Protein AF-A0A1N6I6L9-F1 (afdb_monomer)

Radius of gyration: 22.34 Å; Cα contacts (8 Å, |Δi|>4): 117; chains: 1; bounding box: 39×22×75 Å

Foldseek 3Di:
DDCVLVVLLVQLLVLLVQLLVLLVVVPPDPVLLPDPVNLVVSLVSLVVSLVSLLVSLVVLVVVLVVLVPDPCSVVCDDPVNLVVLVVSLVSLVVSLVSLVVSVVVVCVVQPPSHDPSNVVSSVSSNVSSVSSSVSSVSSNVVVVVCVVVVVVVVVDPPPDPVNVVVVVVVVVVVPPD

Secondary structure (DSSP, 8-state):
--HHHHHHHHHHHHHHHHHHHHHHHTTS-TTGGG-HHHHHHHHHHHHHHHHHHHHHHHHHHHHHHHHHT-S-GGGG--HHHHHHHHHHHHHHHHHHHHHHHHHHHHHHHHGGGS-HHHHHHHHHHHHHHHHHHHHHHHHHHHHHHHHHHHHHHTT-----HHHHHHHHHHHHHTT--

Solvent-accessible surface area (backbone atoms only — not comparable to full-atom values): 9660 Å² total; per-residue (Å²): 92,60,72,62,62,55,54,43,48,51,47,40,50,48,33,49,50,52,40,42,51,52,58,56,62,67,71,63,53,83,71,43,79,71,35,72,68,50,53,53,54,50,38,47,48,35,48,51,27,30,48,53,29,46,55,40,27,49,51,37,48,52,48,43,51,51,42,72,72,40,98,59,47,67,73,45,61,43,73,74,37,45,55,47,53,53,52,43,52,53,50,54,52,52,49,52,53,52,44,48,53,53,49,53,50,50,47,72,74,45,50,87,72,53,51,70,65,52,57,48,35,54,52,52,31,53,52,32,54,54,47,30,53,48,32,52,46,55,47,51,51,51,51,60,64,51,52,58,57,58,57,49,59,77,72,53,89,76,78,53,72,67,61,60,51,51,50,55,51,54,58,58,58,71,76,69,126

Nearest PDB structures (foldseek):
  7q83-assembly1_B  TM=6.708E-01  e=4.680E-01  Saccharomyces cerevisiae S288C
  8gji-assembly1_A  TM=4.520E-01  e=8.159E-01  synthetic construct
  8tn1-assembly1_B  TM=4.084E-01  e=4.783E+00  synthetic construct
  7jh6-assembly4_D  TM=3.795E-01  e=3.908E+00  synthetic construct
  8tn6-assembly1_C  TM=3.889E-01  e=4.783E+00  synthetic construct

Sequence (177 aa):
MSALCLALSSNASASLIDAQQVAINYDVSDEQLSSKGSHAAFTKAMAEAKQAIDEETKGWQEKYSEIESSDNPIQYFHAGNVAQLESTDLIVRGNEMMLRVQVEELFSKFGEKIPSEVALSIRQLRISVAKLRMSITNVMDMEKQLRPAISADKASFTMTPDALESMKAATKNAYFH

Structure (mmCIF, N/CA/C/O backbone):
data_AF-A0A1N6I6L9-F1
#
_entry.id   AF-A0A1N6I6L9-F1
#
loop_
_atom_site.group_PDB
_atom_site.id
_atom_site.type_symbol
_atom_site.label_atom_id
_atom_site.label_alt_id
_atom_site.label_comp_id
_atom_site.label_asym_id
_atom_site.label_entity_id
_atom_site.label_seq_id
_atom_site.pdbx_PDB_ins_code
_atom_site.Cartn_x
_atom_site.Cartn_y
_atom_site.Cartn_z
_atom_site.occupancy
_atom_site.B_iso_or_equiv
_atom_site.auth_seq_id
_atom_site.auth_comp_id
_atom_site.auth_asym_id
_atom_site.auth_atom_id
_atom_site.pdbx_PDB_model_num
ATOM 1 N N . MET A 1 1 ? 15.615 2.466 -12.107 1.00 50.66 1 MET A N 1
ATOM 2 C CA . MET A 1 1 ? 14.828 2.675 -10.875 1.00 50.66 1 MET A CA 1
ATOM 3 C C . MET A 1 1 ? 15.771 2.680 -9.683 1.00 50.66 1 MET A C 1
ATOM 5 O O . MET A 1 1 ? 16.470 1.706 -9.474 1.00 50.66 1 MET A O 1
ATOM 9 N N . SER A 1 2 ? 15.904 3.830 -9.020 1.00 43.19 2 SER A N 1
ATOM 10 C CA . SER A 1 2 ? 16.962 4.143 -8.048 1.00 43.19 2 SER A CA 1
ATOM 11 C C . SER A 1 2 ? 16.542 3.846 -6.600 1.00 43.19 2 SER A C 1
ATOM 13 O O . SER A 1 2 ? 15.419 3.409 -6.356 1.00 43.19 2 SER A O 1
ATOM 15 N N . ALA A 1 3 ? 17.421 4.170 -5.640 1.00 52.78 3 ALA A N 1
ATOM 16 C CA . ALA A 1 3 ? 17.190 4.189 -4.189 1.00 52.78 3 ALA A CA 1
ATOM 17 C C . ALA A 1 3 ? 15.831 4.768 -3.739 1.00 52.78 3 ALA A C 1
ATOM 19 O O . ALA A 1 3 ? 15.388 4.488 -2.633 1.00 52.78 3 ALA A O 1
ATOM 20 N N . LEU A 1 4 ? 15.152 5.536 -4.596 1.00 47.97 4 LEU A N 1
ATOM 21 C CA . LEU A 1 4 ? 13.810 6.055 -4.365 1.00 47.97 4 LEU A CA 1
ATOM 22 C C . LEU A 1 4 ? 12.740 4.950 -4.265 1.00 47.97 4 LEU A C 1
ATOM 24 O O . LEU A 1 4 ? 11.908 5.021 -3.376 1.00 47.97 4 LEU A O 1
ATOM 28 N N . CYS A 1 5 ? 12.774 3.905 -5.104 1.00 55.72 5 CYS A N 1
ATOM 29 C CA . CYS A 1 5 ? 11.817 2.786 -5.013 1.00 55.72 5 CYS A CA 1
ATOM 30 C C . CYS A 1 5 ? 12.036 1.947 -3.743 1.00 55.72 5 CYS A C 1
ATOM 32 O O . CYS A 1 5 ? 11.073 1.487 -3.136 1.00 55.72 5 CYS A O 1
ATOM 34 N N . LEU A 1 6 ? 13.297 1.805 -3.313 1.00 55.16 6 LEU A N 1
ATOM 35 C CA . LEU A 1 6 ? 13.647 1.189 -2.031 1.00 55.16 6 LEU A CA 1
ATOM 36 C C . LEU A 1 6 ? 13.197 2.045 -0.846 1.00 55.16 6 LEU A C 1
ATOM 38 O O . LEU A 1 6 ? 12.642 1.511 0.105 1.00 55.16 6 LEU A O 1
ATOM 42 N N . ALA A 1 7 ? 13.421 3.360 -0.900 1.00 56.97 7 ALA A N 1
ATOM 43 C CA . ALA A 1 7 ? 12.997 4.282 0.148 1.00 56.97 7 ALA A CA 1
ATOM 44 C C . ALA A 1 7 ? 11.470 4.327 0.275 1.00 56.97 7 ALA A C 1
ATOM 46 O O . ALA A 1 7 ? 10.964 4.323 1.391 1.00 56.97 7 ALA A O 1
ATOM 47 N N . LEU A 1 8 ? 10.754 4.305 -0.857 1.00 63.81 8 LEU A N 1
ATOM 48 C CA . LEU A 1 8 ? 9.303 4.150 -0.890 1.00 63.81 8 LEU A CA 1
ATOM 49 C C . LEU A 1 8 ? 8.934 2.819 -0.233 1.00 63.81 8 LEU A C 1
ATOM 51 O O . LEU A 1 8 ? 8.464 2.835 0.890 1.00 63.81 8 LEU A O 1
ATOM 55 N N . SER A 1 9 ? 9.321 1.678 -0.804 1.00 65.56 9 SER A N 1
ATOM 56 C CA . SER A 1 9 ? 8.969 0.361 -0.252 1.00 65.56 9 SER A CA 1
ATOM 57 C C . SER A 1 9 ? 9.310 0.169 1.229 1.00 65.56 9 SER A C 1
ATOM 59 O O . SER A 1 9 ? 8.565 -0.506 1.946 1.00 65.56 9 SER A O 1
ATOM 61 N N . SER A 1 10 ? 10.437 0.711 1.691 1.00 71.56 10 SER A N 1
ATOM 62 C CA . SER A 1 10 ? 10.849 0.649 3.093 1.00 71.56 10 SER A CA 1
ATOM 63 C C . SER A 1 10 ? 9.918 1.461 3.992 1.00 71.56 10 SER A C 1
ATOM 65 O O . SER A 1 10 ? 9.646 1.029 5.111 1.00 71.56 10 SER A O 1
ATOM 67 N N . ASN A 1 11 ? 9.412 2.601 3.517 1.00 73.44 11 ASN A N 1
ATOM 68 C CA . ASN A 1 11 ? 8.488 3.447 4.262 1.00 73.44 11 ASN A CA 1
ATOM 69 C C . ASN A 1 11 ? 7.111 2.790 4.406 1.00 73.44 11 ASN A C 1
ATOM 71 O O . ASN A 1 11 ? 6.646 2.686 5.538 1.00 73.44 11 ASN A O 1
ATOM 75 N N . ALA A 1 12 ? 6.491 2.249 3.347 1.00 69.62 12 ALA A N 1
ATOM 76 C CA . ALA A 1 12 ? 5.239 1.495 3.506 1.00 69.62 12 ALA A CA 1
ATOM 77 C C . ALA A 1 12 ? 5.438 0.274 4.379 1.00 69.62 12 ALA A C 1
ATOM 79 O O . ALA A 1 12 ? 4.566 -0.040 5.181 1.00 69.62 12 ALA A O 1
ATOM 80 N N . SER A 1 13 ? 6.561 -0.429 4.235 1.00 71.88 13 SER A N 1
ATOM 81 C CA . SER A 1 13 ? 6.832 -1.595 5.073 1.00 71.88 13 SER A CA 1
ATOM 82 C C . SER A 1 13 ? 6.903 -1.199 6.545 1.00 71.88 13 SER A C 1
ATOM 84 O O . SER A 1 13 ? 6.262 -1.847 7.365 1.00 71.88 13 SER A O 1
ATOM 86 N N . ALA A 1 14 ? 7.596 -0.105 6.873 1.00 78.00 14 ALA A N 1
ATOM 87 C CA . ALA A 1 14 ? 7.637 0.436 8.228 1.00 78.00 14 ALA A CA 1
ATOM 88 C C . ALA A 1 14 ? 6.244 0.874 8.714 1.00 78.00 14 ALA A C 1
ATOM 90 O O . ALA A 1 14 ? 5.806 0.431 9.768 1.00 78.00 14 ALA A O 1
ATOM 91 N N . SER A 1 15 ? 5.495 1.641 7.915 1.00 76.75 15 SER A N 1
ATOM 92 C CA . SER A 1 15 ? 4.142 2.096 8.276 1.00 76.75 15 SER A CA 1
ATOM 93 C C . SER A 1 15 ? 3.140 0.948 8.435 1.00 76.75 15 SER A C 1
ATOM 95 O O . SER A 1 15 ? 2.237 1.020 9.267 1.00 76.75 15 SER A O 1
ATOM 97 N N . LEU A 1 16 ? 3.291 -0.129 7.662 1.00 74.25 16 LEU A N 1
ATOM 98 C CA . LEU A 1 16 ? 2.497 -1.348 7.805 1.00 74.25 16 LEU A CA 1
ATOM 99 C C . LEU A 1 16 ? 2.861 -2.112 9.078 1.00 74.25 16 LEU A C 1
ATOM 101 O O . LEU A 1 16 ? 1.955 -2.590 9.756 1.00 74.25 16 LEU A O 1
ATOM 105 N N . ILE A 1 17 ? 4.149 -2.207 9.414 1.00 78.38 17 ILE A N 1
ATOM 106 C CA . ILE A 1 17 ? 4.616 -2.816 10.667 1.00 78.38 17 ILE A CA 1
ATOM 107 C C . ILE A 1 17 ? 4.104 -2.018 11.867 1.00 78.38 17 ILE A C 1
ATOM 109 O O . ILE A 1 17 ? 3.572 -2.603 12.809 1.00 78.38 17 ILE A O 1
ATOM 113 N N . ASP A 1 18 ? 4.175 -0.690 11.812 1.00 75.25 18 ASP A N 1
ATOM 114 C CA . ASP A 1 18 ? 3.646 0.182 12.859 1.00 75.25 18 ASP A CA 1
ATOM 115 C C . ASP A 1 18 ? 2.131 -0.011 13.019 1.00 75.25 18 ASP A C 1
ATOM 117 O O . ASP A 1 18 ? 1.631 -0.166 14.134 1.00 75.25 18 ASP A O 1
ATOM 121 N N . ALA A 1 19 ? 1.390 -0.104 11.911 1.00 70.88 19 ALA A N 1
ATOM 122 C CA . ALA A 1 19 ? -0.041 -0.389 11.948 1.00 70.88 19 ALA A CA 1
ATOM 123 C C . ALA A 1 19 ? -0.366 -1.776 12.526 1.00 70.88 19 ALA A C 1
ATOM 125 O O . ALA A 1 19 ? -1.324 -1.915 13.287 1.00 70.88 19 ALA A O 1
ATOM 126 N N . GLN A 1 20 ? 0.427 -2.797 12.197 1.00 76.19 20 GLN A N 1
ATOM 127 C CA . GLN A 1 20 ? 0.296 -4.137 12.772 1.00 76.19 20 GLN A CA 1
ATOM 128 C C . GLN A 1 20 ? 0.577 -4.120 14.275 1.00 76.19 20 GLN A C 1
ATOM 130 O O . GLN A 1 20 ? -0.169 -4.711 15.051 1.00 76.19 20 GLN A O 1
ATOM 135 N N . GLN A 1 21 ? 1.612 -3.402 14.711 1.00 74.75 21 GLN A N 1
ATOM 136 C CA . GLN A 1 21 ? 1.941 -3.268 16.126 1.00 74.75 21 GLN A CA 1
ATOM 13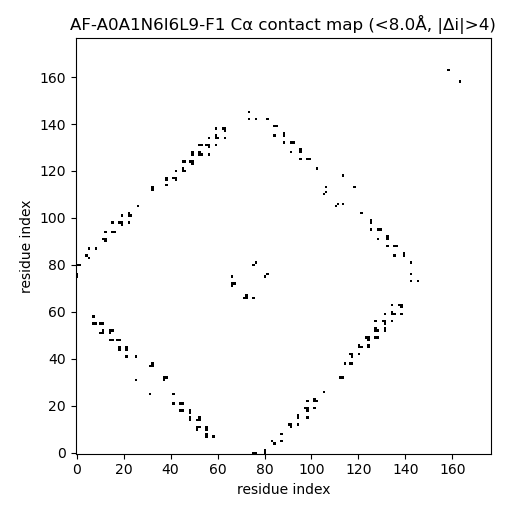7 C C . GLN A 1 21 ? 0.824 -2.555 16.895 1.00 74.75 21 GLN A C 1
ATOM 139 O O . GLN A 1 21 ? 0.492 -2.945 18.012 1.00 74.75 21 GLN A O 1
ATOM 144 N N . VAL A 1 22 ? 0.200 -1.544 16.290 1.00 72.31 22 VAL A N 1
ATOM 145 C CA . VAL A 1 22 ? -0.969 -0.855 16.852 1.00 72.31 22 VAL A CA 1
ATOM 146 C C . VAL A 1 22 ? -2.189 -1.782 16.909 1.00 72.31 22 VAL A C 1
ATOM 148 O O . VAL A 1 22 ? -2.903 -1.769 17.910 1.00 72.31 22 VAL A O 1
ATOM 151 N N . ALA A 1 23 ? -2.409 -2.620 15.890 1.00 69.00 23 ALA A N 1
ATOM 152 C CA . ALA A 1 23 ? -3.455 -3.647 15.901 1.00 69.00 23 ALA A CA 1
ATOM 153 C C . ALA A 1 23 ? -3.244 -4.683 17.017 1.00 69.00 23 ALA A C 1
ATOM 155 O O . ALA A 1 23 ? -4.196 -5.012 17.719 1.00 69.00 23 ALA A O 1
ATOM 156 N N . ILE A 1 24 ? -2.002 -5.132 17.230 1.00 69.00 24 ILE A N 1
ATOM 157 C CA . ILE A 1 24 ? -1.628 -6.025 18.338 1.00 69.00 24 ILE A CA 1
ATOM 158 C C . ILE A 1 24 ? -1.852 -5.336 19.688 1.00 69.00 24 ILE A C 1
ATOM 160 O O . ILE A 1 24 ? -2.437 -5.918 20.594 1.00 69.00 24 ILE A O 1
ATOM 164 N N . ASN A 1 25 ? -1.410 -4.087 19.838 1.00 66.38 25 ASN A N 1
ATOM 165 C CA . ASN A 1 25 ? -1.509 -3.366 21.108 1.00 66.38 25 ASN A CA 1
ATOM 166 C C . ASN A 1 25 ? -2.957 -3.005 21.481 1.00 66.38 25 ASN A C 1
ATOM 168 O O . ASN A 1 25 ? -3.234 -2.760 22.652 1.00 66.38 25 ASN A O 1
ATOM 172 N N . TYR A 1 26 ? -3.881 -2.997 20.516 1.00 64.56 26 TYR A N 1
ATOM 173 C CA . TYR A 1 26 ? -5.313 -2.855 20.785 1.00 64.56 26 TYR A CA 1
ATOM 174 C C . TYR A 1 26 ? -5.913 -4.091 21.485 1.00 64.56 26 TYR A C 1
ATOM 176 O O . TYR A 1 26 ? -6.953 -3.980 22.125 1.00 64.56 26 TYR A O 1
ATOM 184 N N . ASP A 1 27 ? -5.243 -5.250 21.426 1.00 59.34 27 ASP A N 1
ATOM 185 C CA . ASP A 1 27 ? -5.651 -6.513 22.070 1.00 59.34 27 ASP A CA 1
ATOM 186 C C . ASP A 1 27 ? -5.455 -6.505 23.607 1.00 59.34 27 ASP A C 1
ATOM 188 O O . ASP A 1 27 ? -5.722 -7.494 24.291 1.00 59.34 27 ASP A O 1
ATOM 192 N N . VAL A 1 28 ? -4.995 -5.393 24.197 1.00 51.78 28 VAL A N 1
ATOM 193 C CA . VAL A 1 28 ? -4.656 -5.318 25.624 1.00 51.78 28 VAL A CA 1
ATOM 194 C C . VAL A 1 28 ? -5.825 -4.755 26.452 1.00 51.78 28 VAL A C 1
ATOM 196 O O . VAL A 1 28 ? -5.844 -3.593 26.847 1.00 51.78 28 VAL A O 1
ATOM 199 N N . SER A 1 29 ? -6.722 -5.661 26.865 1.00 53.31 29 SER A N 1
ATOM 200 C CA . SER A 1 29 ? -7.722 -5.551 27.964 1.00 53.31 29 SER A CA 1
ATOM 201 C C . SER A 1 29 ? -9.110 -4.962 27.631 1.00 53.31 29 SER A C 1
ATOM 203 O O . SER A 1 29 ? -9.229 -3.875 27.069 1.00 53.31 29 SER A O 1
ATOM 205 N N . ASP A 1 30 ? -10.171 -5.621 28.131 1.00 53.66 30 ASP A N 1
ATOM 206 C CA . ASP A 1 30 ? -11.586 -5.167 28.116 1.00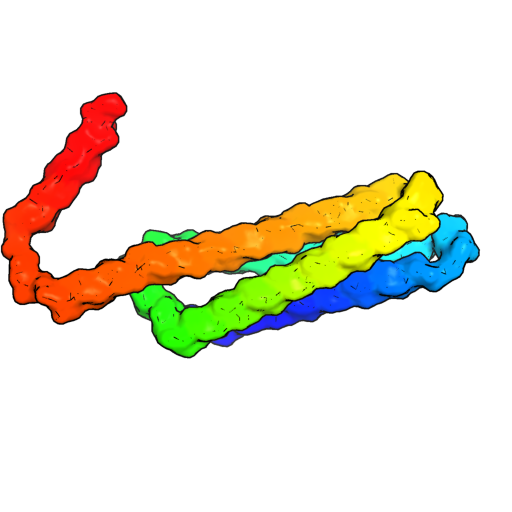 53.66 30 ASP A CA 1
ATOM 207 C C . ASP A 1 30 ? -11.764 -3.735 28.693 1.00 53.66 30 ASP A C 1
ATOM 209 O O . ASP A 1 30 ? -12.688 -3.013 28.320 1.00 53.66 30 ASP A O 1
ATOM 213 N N . GLU A 1 31 ? -10.858 -3.282 29.569 1.00 53.72 31 GLU A N 1
ATOM 214 C CA . GLU A 1 31 ? -10.858 -1.921 30.131 1.00 53.72 31 GLU A CA 1
ATOM 215 C C . GLU A 1 31 ? -10.454 -0.841 29.111 1.00 53.72 31 GLU A C 1
ATOM 217 O O . GLU A 1 31 ? -11.001 0.267 29.149 1.00 53.72 31 GLU A O 1
ATOM 222 N N . GLN A 1 32 ? -9.558 -1.142 28.160 1.00 54.25 32 GLN A N 1
ATOM 223 C CA . GLN A 1 32 ? -9.102 -0.169 27.158 1.00 54.25 32 GLN A CA 1
ATOM 224 C C . GLN A 1 32 ? -10.151 0.097 26.073 1.00 54.25 32 GLN A C 1
ATOM 226 O O . GLN A 1 32 ? -10.260 1.244 25.631 1.00 54.25 32 GLN A O 1
ATOM 231 N N . LEU A 1 33 ? -10.977 -0.905 25.747 1.00 55.84 33 LEU A N 1
ATOM 232 C CA . LEU A 1 33 ? -12.156 -0.807 24.870 1.00 55.84 33 LEU A CA 1
ATOM 233 C C . LEU A 1 33 ? -13.255 0.125 25.412 1.00 55.84 33 LEU A C 1
ATOM 235 O O . LEU A 1 33 ? -14.150 0.539 24.678 1.00 55.84 33 LEU A O 1
ATOM 239 N N . SER A 1 34 ? -13.212 0.468 26.702 1.00 54.72 34 SER A N 1
ATOM 240 C CA . SER A 1 34 ? -14.150 1.423 27.306 1.00 54.72 34 SER A CA 1
ATOM 241 C C . SER A 1 34 ? -13.626 2.864 27.304 1.00 54.72 34 SER A C 1
ATOM 243 O O . SER A 1 34 ? -14.391 3.817 27.485 1.00 54.72 34 SER A O 1
ATOM 245 N N . SER A 1 35 ? -12.319 3.054 27.082 1.00 63.50 35 SER A N 1
ATOM 246 C CA . SER A 1 35 ? -11.687 4.364 27.186 1.00 63.50 35 SER A CA 1
ATOM 247 C C . SER A 1 35 ? -11.677 5.076 25.829 1.00 63.50 35 SER A C 1
ATOM 249 O O . SER A 1 35 ? -10.974 4.697 24.893 1.00 63.50 35 SER A O 1
ATOM 251 N N . LYS A 1 36 ? -12.421 6.185 25.728 1.00 62.44 36 LYS A N 1
ATOM 252 C CA . LYS A 1 36 ? -12.418 7.048 24.528 1.00 62.44 36 LYS A CA 1
ATOM 253 C C . LYS A 1 36 ? -11.007 7.507 24.118 1.00 62.44 36 LYS A C 1
ATOM 255 O O . LYS A 1 36 ? -10.760 7.754 22.943 1.00 62.44 36 LYS A O 1
ATOM 260 N N . GLY A 1 37 ? -10.080 7.606 25.077 1.00 63.38 37 GLY A N 1
ATOM 261 C CA . GLY A 1 37 ? -8.681 7.964 24.826 1.00 63.38 37 GLY A CA 1
ATOM 262 C C . GLY A 1 37 ? -7.896 6.901 24.047 1.00 63.38 37 GLY A C 1
ATOM 263 O O . GLY A 1 37 ? -7.123 7.261 23.162 1.00 63.38 37 GLY A O 1
ATOM 264 N N . SER A 1 38 ? -8.130 5.610 24.316 1.00 70.44 38 SER A N 1
ATOM 265 C CA . SER A 1 38 ? -7.462 4.512 23.599 1.00 70.44 38 SER A CA 1
ATOM 266 C C . SER A 1 38 ? -7.938 4.414 22.145 1.00 70.44 38 SER A C 1
ATOM 268 O O . SER A 1 38 ? -7.130 4.279 21.227 1.00 70.44 38 SER A O 1
ATOM 270 N N . HIS A 1 39 ? -9.239 4.609 21.900 1.00 76.56 39 HIS A N 1
ATOM 271 C CA . HIS A 1 39 ? -9.790 4.608 20.539 1.00 76.56 39 HIS A CA 1
ATOM 272 C C . HIS A 1 39 ? -9.262 5.767 19.697 1.00 76.56 39 HIS A C 1
ATOM 274 O O . HIS A 1 39 ? -8.902 5.573 18.538 1.00 76.56 39 HIS A O 1
ATOM 280 N N . ALA A 1 40 ? -9.161 6.965 20.278 1.00 78.50 40 ALA A N 1
ATOM 281 C CA . ALA A 1 40 ? -8.609 8.128 19.592 1.00 78.50 40 ALA A CA 1
ATOM 282 C C . ALA A 1 40 ? -7.131 7.923 19.213 1.00 78.50 40 ALA A C 1
ATOM 284 O O . ALA A 1 40 ? -6.728 8.255 18.101 1.00 78.50 40 ALA A O 1
ATOM 285 N N . ALA A 1 41 ? -6.324 7.334 20.104 1.00 79.69 41 ALA A N 1
ATOM 286 C CA . ALA A 1 41 ? -4.923 7.028 19.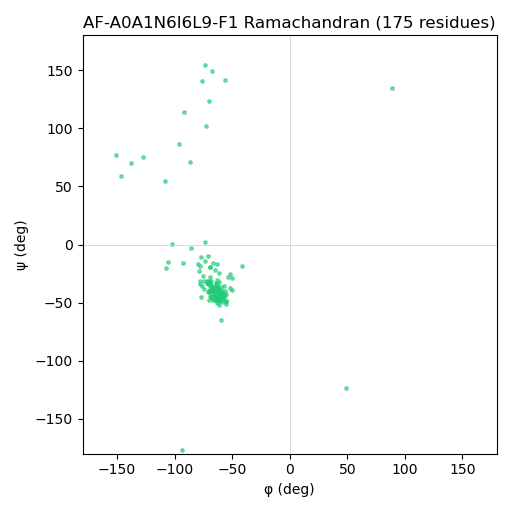816 1.00 79.69 41 ALA A CA 1
ATOM 287 C C . ALA A 1 41 ? -4.782 5.962 18.716 1.00 79.69 41 ALA A C 1
ATOM 289 O O . ALA A 1 41 ? -4.010 6.146 17.776 1.00 79.69 41 ALA A O 1
ATOM 290 N N . PHE A 1 42 ? -5.576 4.891 18.792 1.00 81.94 42 PHE A N 1
ATOM 291 C CA . PHE A 1 42 ? -5.604 3.832 17.784 1.00 81.94 42 PHE A CA 1
ATOM 292 C C . PHE A 1 42 ? -6.026 4.354 16.406 1.00 81.94 42 PHE A C 1
ATOM 294 O O . PHE A 1 42 ? -5.337 4.138 15.411 1.00 81.94 42 PHE A O 1
ATOM 301 N N . THR A 1 43 ? -7.152 5.068 16.338 1.00 84.25 43 THR A N 1
ATOM 302 C CA . THR A 1 43 ? -7.683 5.624 15.082 1.00 84.25 43 THR A CA 1
ATOM 303 C C . THR A 1 43 ? -6.726 6.646 14.473 1.00 84.25 43 THR A C 1
ATOM 305 O O . THR A 1 43 ? -6.555 6.648 13.254 1.00 84.25 43 THR A O 1
ATOM 308 N N . LYS A 1 44 ? -6.040 7.453 15.297 1.00 85.62 44 LYS A N 1
ATOM 309 C CA . LYS A 1 44 ? -4.983 8.368 14.844 1.00 85.62 44 LYS A CA 1
ATOM 310 C C . LYS A 1 44 ? -3.801 7.617 14.238 1.00 85.62 44 LYS A C 1
ATOM 312 O O . LYS A 1 44 ? -3.420 7.929 13.117 1.00 85.62 44 LYS A O 1
ATOM 317 N N . ALA A 1 45 ? -3.268 6.609 14.924 1.00 82.88 45 ALA A N 1
ATOM 318 C CA . ALA A 1 45 ? -2.141 5.828 14.415 1.00 82.88 45 ALA A CA 1
ATOM 319 C C . ALA A 1 45 ?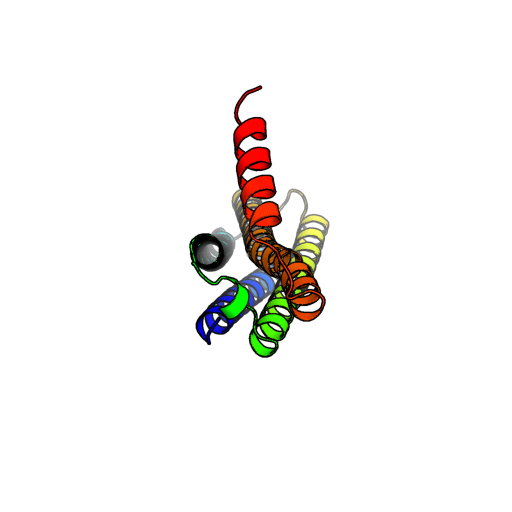 -2.501 5.071 13.121 1.00 82.88 45 ALA A C 1
ATOM 321 O O . ALA A 1 45 ? -1.732 5.061 12.163 1.00 82.88 45 ALA A O 1
ATOM 322 N N . MET A 1 46 ? -3.716 4.518 13.041 1.00 84.12 46 MET A N 1
ATOM 323 C CA . MET A 1 46 ? -4.242 3.911 11.813 1.00 84.12 46 MET A CA 1
ATOM 324 C C . MET A 1 46 ? -4.382 4.930 10.673 1.00 84.12 46 MET A C 1
ATOM 326 O O . MET A 1 46 ? -4.106 4.603 9.520 1.00 84.12 46 MET A O 1
ATOM 330 N N . ALA A 1 47 ? -4.800 6.164 10.972 1.00 86.31 47 ALA A N 1
ATOM 331 C CA . ALA A 1 47 ? -4.904 7.236 9.986 1.00 86.31 47 ALA A CA 1
ATOM 332 C C . ALA A 1 47 ? -3.527 7.716 9.494 1.00 86.31 47 ALA A C 1
ATOM 334 O O . ALA A 1 47 ? -3.370 7.951 8.298 1.00 86.31 47 ALA A O 1
ATOM 335 N N . GLU A 1 48 ? -2.533 7.810 10.381 1.00 86.50 48 GLU A N 1
ATOM 336 C CA . GLU A 1 48 ? -1.141 8.142 10.042 1.00 86.50 48 GLU A CA 1
ATOM 337 C C . GLU A 1 48 ? -0.522 7.060 9.145 1.00 86.50 48 GLU A C 1
ATOM 339 O O . GLU A 1 48 ? -0.006 7.369 8.070 1.00 86.50 48 GLU A O 1
ATOM 344 N N . ALA A 1 49 ? -0.673 5.782 9.510 1.00 84.62 49 ALA A N 1
ATOM 345 C CA . ALA A 1 49 ? -0.216 4.666 8.683 1.00 84.62 49 ALA A CA 1
ATOM 346 C C . ALA A 1 49 ? -0.914 4.645 7.315 1.00 84.62 49 ALA A C 1
ATOM 348 O O . ALA A 1 49 ? -0.271 4.473 6.279 1.00 84.62 49 ALA A O 1
ATOM 349 N N . LYS A 1 50 ? -2.231 4.883 7.291 1.00 89.19 50 LYS A N 1
ATOM 350 C CA . LYS A 1 50 ? -3.000 5.017 6.050 1.00 89.19 50 LYS A CA 1
ATOM 351 C C . LYS A 1 50 ? -2.455 6.148 5.176 1.00 89.19 50 LYS A C 1
ATOM 353 O O . LYS A 1 50 ? -2.322 5.954 3.971 1.00 89.19 50 LYS A O 1
ATOM 358 N N . GLN A 1 51 ? -2.168 7.314 5.753 1.00 89.00 51 GLN A N 1
ATOM 359 C CA . GLN A 1 51 ? -1.633 8.451 5.009 1.00 89.00 51 GLN A CA 1
ATOM 360 C C . GLN A 1 51 ? -0.281 8.109 4.374 1.00 89.00 51 GLN A C 1
ATOM 362 O O . GLN A 1 51 ? -0.116 8.328 3.178 1.00 89.00 51 GLN A O 1
ATOM 367 N N . ALA A 1 52 ? 0.640 7.511 5.131 1.00 86.44 52 ALA A N 1
ATOM 368 C CA . ALA A 1 52 ? 1.942 7.102 4.608 1.00 86.44 52 ALA A CA 1
ATOM 369 C C . ALA A 1 52 ? 1.813 6.094 3.448 1.00 86.44 52 ALA A C 1
ATOM 371 O O . ALA A 1 52 ? 2.467 6.228 2.414 1.00 86.44 52 ALA A O 1
ATOM 372 N N . ILE A 1 53 ? 0.901 5.124 3.573 1.00 87.31 53 ILE A N 1
ATOM 373 C CA . ILE A 1 53 ? 0.619 4.139 2.517 1.00 87.31 53 ILE A CA 1
ATOM 374 C C . ILE A 1 53 ? -0.006 4.798 1.280 1.00 87.31 53 ILE A C 1
ATOM 376 O O . ILE A 1 53 ? 0.313 4.420 0.151 1.00 87.31 53 ILE A O 1
ATOM 380 N N . ASP A 1 54 ? -0.894 5.776 1.459 1.00 89.50 54 ASP A N 1
ATOM 381 C CA . ASP A 1 54 ? -1.499 6.516 0.347 1.00 89.50 54 ASP A CA 1
ATOM 382 C C . ASP A 1 54 ? -0.461 7.389 -0.383 1.00 89.50 54 ASP A C 1
ATOM 384 O O . ASP A 1 54 ? -0.463 7.442 -1.616 1.00 89.50 54 ASP A O 1
ATOM 388 N N . GLU A 1 55 ? 0.449 8.038 0.350 1.00 88.94 55 GLU A N 1
ATOM 389 C CA . GLU A 1 55 ? 1.564 8.810 -0.215 1.00 88.94 55 GLU A CA 1
ATOM 390 C C . GLU A 1 55 ? 2.486 7.919 -1.052 1.00 88.94 55 GLU A C 1
ATOM 392 O O . GLU A 1 55 ? 2.857 8.268 -2.175 1.00 88.94 55 GLU A O 1
ATOM 397 N N . GLU A 1 56 ? 2.784 6.720 -0.564 1.00 86.38 56 GLU A N 1
ATOM 398 C CA . GLU A 1 56 ? 3.572 5.764 -1.325 1.00 86.38 56 GLU A CA 1
ATOM 399 C C . GLU A 1 56 ? 2.822 5.196 -2.532 1.00 86.38 56 GLU A C 1
ATOM 401 O O . GLU A 1 56 ? 3.394 5.058 -3.614 1.00 86.38 56 GLU A O 1
ATOM 406 N N . THR A 1 57 ? 1.527 4.910 -2.381 1.00 89.12 57 THR A N 1
ATOM 407 C CA . THR A 1 57 ? 0.668 4.481 -3.494 1.00 89.12 57 THR A CA 1
ATOM 408 C C . THR A 1 57 ? 0.722 5.502 -4.627 1.00 89.12 57 THR A C 1
ATOM 410 O O . THR A 1 57 ? 0.841 5.120 -5.793 1.00 89.12 57 THR A O 1
ATOM 413 N N . LYS A 1 58 ? 0.673 6.795 -4.285 1.00 89.81 58 LYS A N 1
ATOM 414 C CA . LYS A 1 58 ? 0.822 7.899 -5.234 1.00 89.81 58 LYS A CA 1
ATOM 415 C C . LYS A 1 58 ? 2.210 7.901 -5.874 1.00 89.81 58 LYS A C 1
ATOM 417 O O . LYS A 1 58 ? 2.299 8.008 -7.092 1.00 89.81 58 LYS A O 1
ATOM 422 N N . GLY A 1 59 ? 3.270 7.683 -5.094 1.00 88.25 59 GLY A N 1
ATOM 423 C CA . GLY A 1 59 ? 4.630 7.525 -5.616 1.00 88.25 59 GLY A CA 1
ATOM 424 C C . GLY A 1 59 ? 4.753 6.398 -6.651 1.00 88.25 59 GLY A C 1
ATOM 425 O O . GLY A 1 59 ? 5.331 6.598 -7.717 1.00 88.25 59 GLY A O 1
ATOM 426 N N . TRP A 1 60 ? 4.150 5.233 -6.397 1.00 88.19 60 TRP A N 1
ATOM 427 C CA . TRP A 1 60 ? 4.126 4.123 -7.361 1.00 88.19 60 TRP A CA 1
ATOM 428 C C . TRP A 1 60 ? 3.316 4.439 -8.623 1.00 88.19 60 TRP A C 1
ATOM 430 O O . TRP A 1 60 ? 3.731 4.063 -9.717 1.00 88.19 60 TRP A O 1
ATOM 440 N N . GLN A 1 61 ? 2.196 5.154 -8.504 1.00 89.19 61 GLN A N 1
ATOM 441 C CA . GLN A 1 61 ? 1.395 5.592 -9.657 1.00 89.19 61 GLN A CA 1
ATOM 442 C C . GLN A 1 61 ? 2.130 6.624 -10.515 1.00 89.19 61 GLN A C 1
ATOM 444 O O . GLN A 1 61 ? 2.091 6.557 -11.745 1.00 89.19 61 GLN A O 1
ATOM 449 N N . GLU A 1 62 ? 2.838 7.556 -9.880 1.00 89.38 62 GLU A N 1
ATOM 450 C CA . GLU A 1 62 ? 3.702 8.511 -10.571 1.00 89.38 62 GLU A CA 1
ATOM 451 C C . GLU A 1 62 ? 4.836 7.787 -11.301 1.00 89.38 62 GLU A C 1
ATOM 453 O O . GLU A 1 62 ? 5.102 8.093 -12.460 1.00 89.38 62 GLU A O 1
ATOM 458 N N . LYS A 1 63 ? 5.449 6.767 -10.682 1.00 85.19 63 LYS A N 1
ATOM 459 C CA . LYS A 1 63 ? 6.461 5.935 -11.348 1.00 85.19 63 LYS A CA 1
ATOM 460 C C . LYS A 1 63 ? 5.915 5.123 -12.505 1.00 85.19 63 LYS A C 1
ATOM 462 O O . LYS A 1 63 ? 6.561 5.075 -13.543 1.00 85.19 63 LYS A O 1
ATOM 467 N N . TYR A 1 64 ? 4.741 4.523 -12.357 1.00 87.38 64 TYR A N 1
ATOM 468 C CA . TYR A 1 64 ? 4.074 3.857 -13.469 1.00 87.38 64 TYR A CA 1
ATOM 469 C C . TYR A 1 64 ? 3.902 4.822 -14.653 1.00 87.38 64 TYR A C 1
ATOM 471 O O . TYR A 1 64 ? 4.309 4.509 -15.767 1.00 87.38 64 TYR A O 1
ATOM 479 N N . SER A 1 65 ? 3.391 6.026 -14.380 1.00 86.44 65 SER A N 1
ATOM 480 C CA . SER A 1 65 ? 3.165 7.061 -15.398 1.00 86.44 65 SER A CA 1
ATOM 481 C C . SER A 1 65 ? 4.475 7.550 -16.031 1.00 86.44 65 SER A C 1
ATOM 483 O O . SER A 1 65 ? 4.534 7.796 -17.233 1.00 86.44 65 SER A O 1
ATOM 485 N N . GLU A 1 66 ? 5.547 7.676 -15.241 1.00 87.06 66 GLU A N 1
ATOM 486 C CA . GLU A 1 66 ? 6.887 8.038 -15.724 1.00 87.06 66 GLU A CA 1
ATOM 487 C C . GLU A 1 66 ? 7.448 6.976 -16.677 1.00 87.06 66 GLU A C 1
ATOM 489 O O . GLU A 1 66 ? 7.998 7.317 -17.719 1.00 87.06 66 GLU A O 1
ATOM 494 N N . ILE A 1 67 ? 7.298 5.691 -16.343 1.00 83.88 67 ILE A N 1
ATOM 495 C CA . ILE A 1 67 ? 7.786 4.598 -17.190 1.00 83.88 67 ILE A CA 1
ATOM 496 C C . ILE A 1 67 ? 6.954 4.520 -18.475 1.00 83.88 67 ILE A C 1
ATOM 498 O O . ILE A 1 67 ? 7.522 4.409 -19.555 1.00 83.88 67 ILE A O 1
ATOM 502 N N . GLU A 1 68 ? 5.628 4.627 -18.373 1.00 84.94 68 GLU A N 1
ATOM 503 C CA . GLU A 1 68 ? 4.716 4.590 -19.523 1.00 84.94 68 GLU A CA 1
ATOM 504 C C . GLU A 1 68 ? 4.966 5.737 -20.514 1.00 84.94 68 GLU A C 1
ATOM 506 O O . GLU A 1 68 ? 4.900 5.535 -21.724 1.00 84.94 68 GLU A O 1
ATOM 511 N N . SER A 1 69 ? 5.284 6.931 -20.009 1.00 86.31 69 SER A N 1
ATOM 512 C CA . SER A 1 69 ? 5.587 8.107 -20.838 1.00 86.31 69 SER A CA 1
ATOM 513 C C . SER A 1 69 ? 7.048 8.199 -21.291 1.00 86.31 69 SER A C 1
ATOM 515 O O . SER A 1 69 ? 7.397 9.117 -22.033 1.00 86.31 69 SER A O 1
ATOM 517 N N . SER A 1 70 ? 7.912 7.274 -20.862 1.00 84.94 70 SER A N 1
ATOM 518 C CA . SER A 1 70 ? 9.323 7.268 -21.239 1.00 84.94 70 SER A CA 1
ATOM 519 C C . SER A 1 70 ? 9.522 6.765 -22.668 1.00 84.94 70 SER A C 1
ATOM 521 O O . SER A 1 70 ? 8.948 5.756 -23.069 1.00 84.94 70 SER A O 1
ATOM 523 N N . ASP A 1 71 ? 10.445 7.390 -23.402 1.00 82.56 71 ASP A N 1
ATOM 524 C CA . ASP A 1 71 ? 10.886 6.899 -24.714 1.00 82.56 71 ASP A CA 1
ATOM 525 C C . ASP A 1 71 ? 11.605 5.537 -24.628 1.00 82.56 71 ASP A C 1
ATOM 527 O O . ASP A 1 71 ? 11.700 4.816 -25.619 1.00 82.56 71 ASP A O 1
ATOM 531 N N . ASN A 1 72 ? 12.146 5.181 -23.453 1.00 81.69 72 ASN A N 1
ATOM 532 C CA . ASN A 1 72 ? 12.918 3.955 -23.232 1.00 81.69 72 ASN A CA 1
ATOM 533 C C . ASN A 1 72 ? 12.551 3.281 -21.892 1.00 81.69 72 ASN A C 1
ATOM 535 O O . ASN A 1 72 ? 13.386 3.209 -20.980 1.00 81.69 72 ASN A O 1
ATOM 539 N N . PRO A 1 73 ? 11.340 2.707 -21.767 1.00 78.00 73 PRO A N 1
ATOM 540 C CA . PRO A 1 73 ? 10.852 2.117 -20.516 1.00 78.00 73 PRO A CA 1
ATOM 541 C C . PRO A 1 73 ? 11.715 0.941 -20.028 1.00 78.00 73 PRO A C 1
ATOM 543 O O . PRO A 1 73 ? 11.810 0.674 -18.833 1.00 78.00 73 PRO A O 1
ATOM 546 N N . ILE A 1 74 ? 12.435 0.272 -20.932 1.00 76.25 74 ILE A N 1
ATOM 547 C CA . ILE A 1 74 ? 13.316 -0.867 -20.624 1.00 76.25 74 ILE A CA 1
ATOM 548 C C . ILE A 1 74 ? 14.459 -0.479 -19.669 1.00 76.25 74 ILE A C 1
ATOM 550 O O . ILE A 1 74 ? 14.865 -1.290 -18.835 1.00 76.25 74 ILE A O 1
ATOM 554 N N . GLN A 1 75 ? 14.958 0.761 -19.726 1.00 80.75 75 GLN A N 1
ATOM 555 C CA . GLN A 1 75 ? 16.047 1.220 -18.847 1.00 80.75 75 GLN A CA 1
ATOM 556 C C . GLN A 1 75 ? 15.632 1.285 -17.369 1.00 80.75 75 GLN A C 1
ATOM 558 O O . GLN A 1 75 ? 16.467 1.325 -16.462 1.00 80.75 75 GLN A O 1
ATOM 563 N N . TYR A 1 76 ? 14.331 1.253 -17.088 1.00 76.38 76 TYR A N 1
ATOM 564 C CA . TYR A 1 76 ? 13.840 1.223 -15.721 1.00 76.38 76 TYR A CA 1
ATOM 565 C C . TYR A 1 76 ? 14.014 -0.169 -15.084 1.00 76.38 76 TYR A C 1
ATOM 567 O O . TYR A 1 76 ? 14.270 -0.242 -13.875 1.00 76.38 76 TYR A O 1
ATOM 575 N N . PHE A 1 77 ? 14.021 -1.243 -15.885 1.00 81.31 77 PHE A N 1
ATOM 576 C CA . PHE A 1 77 ? 13.961 -2.649 -15.457 1.00 81.31 77 PHE A CA 1
ATOM 577 C C . PHE A 1 77 ? 15.279 -3.426 -15.640 1.00 81.31 77 PHE A C 1
ATOM 579 O O . PHE A 1 77 ? 15.333 -4.492 -16.249 1.00 81.31 77 PHE A O 1
ATOM 586 N N . HIS A 1 78 ? 16.380 -2.920 -15.086 1.00 79.69 78 HIS A N 1
ATOM 587 C CA . HIS A 1 78 ? 17.615 -3.706 -14.971 1.00 79.69 78 HIS A CA 1
ATOM 588 C C . HIS A 1 78 ? 17.504 -4.776 -13.873 1.00 79.69 78 HIS A C 1
ATOM 590 O O . HIS A 1 78 ? 16.776 -4.585 -12.903 1.00 79.69 78 HIS A O 1
ATOM 596 N N . ALA A 1 79 ? 18.273 -5.868 -13.979 1.00 73.62 79 ALA A N 1
ATOM 597 C CA . ALA A 1 79 ? 18.166 -7.041 -13.097 1.00 73.62 79 ALA A CA 1
ATOM 598 C C . ALA A 1 79 ? 18.164 -6.713 -11.589 1.00 73.62 79 ALA A C 1
ATOM 600 O O . ALA A 1 79 ? 17.384 -7.292 -10.840 1.00 73.62 79 ALA A O 1
ATOM 601 N N . GLY A 1 80 ? 18.982 -5.748 -11.147 1.00 73.81 80 GLY A N 1
ATOM 602 C CA . GLY A 1 80 ? 18.989 -5.299 -9.750 1.00 73.81 80 GLY A CA 1
ATOM 603 C C . GLY A 1 80 ? 17.687 -4.613 -9.318 1.00 73.81 80 GLY A C 1
ATOM 604 O O . GLY A 1 80 ? 17.222 -4.831 -8.206 1.00 73.81 80 GLY A O 1
ATOM 605 N N . ASN A 1 81 ? 17.061 -3.844 -10.208 1.00 76.88 81 ASN A N 1
ATOM 606 C CA . ASN A 1 81 ? 15.809 -3.143 -9.923 1.00 76.88 81 ASN A CA 1
ATOM 607 C C . ASN A 1 81 ? 14.616 -4.102 -9.948 1.00 76.88 81 ASN A C 1
ATOM 609 O O . ASN A 1 81 ? 13.695 -3.948 -9.155 1.00 76.88 81 ASN A O 1
ATOM 613 N N . VAL A 1 82 ? 14.637 -5.092 -10.846 1.00 79.81 82 VAL A N 1
ATOM 614 C CA . VAL A 1 82 ? 13.596 -6.127 -10.925 1.00 79.81 82 VAL A CA 1
ATOM 615 C C . VAL A 1 82 ? 13.595 -6.973 -9.653 1.00 79.81 82 VAL A C 1
ATOM 617 O O . VAL A 1 82 ? 12.551 -7.116 -9.030 1.00 79.81 82 VAL A O 1
ATOM 620 N N . ALA A 1 83 ? 14.766 -7.427 -9.195 1.00 80.50 83 ALA A N 1
ATOM 621 C CA . ALA A 1 83 ? 14.880 -8.168 -7.937 1.00 80.50 83 ALA A CA 1
ATOM 622 C C . ALA A 1 83 ? 14.384 -7.352 -6.725 1.00 80.50 83 ALA A C 1
ATOM 624 O O . ALA A 1 83 ? 13.762 -7.892 -5.812 1.00 80.50 83 ALA A O 1
ATOM 625 N N . GLN A 1 84 ? 14.632 -6.039 -6.718 1.00 78.31 84 GLN A N 1
ATOM 626 C CA . GLN A 1 84 ? 14.122 -5.146 -5.674 1.00 78.31 84 GLN A CA 1
ATOM 627 C C . GLN A 1 84 ? 12.601 -5.001 -5.736 1.00 78.31 84 GLN A C 1
ATOM 629 O O . GLN A 1 84 ? 11.948 -5.106 -4.704 1.00 78.31 84 GLN A O 1
ATOM 634 N N . LEU A 1 85 ? 12.034 -4.809 -6.928 1.00 82.56 85 LEU A N 1
ATOM 635 C CA . LEU A 1 85 ? 10.589 -4.721 -7.129 1.00 82.56 85 LEU A CA 1
ATOM 636 C C . LEU A 1 85 ? 9.874 -6.008 -6.682 1.00 82.56 85 LEU A C 1
ATOM 638 O O . LEU A 1 85 ? 8.861 -5.938 -5.990 1.00 82.56 85 LEU A O 1
ATOM 642 N N . GLU A 1 86 ? 10.435 -7.174 -7.011 1.00 84.00 86 GLU A N 1
ATOM 643 C CA . GLU A 1 86 ? 9.939 -8.477 -6.551 1.00 84.00 86 GLU A CA 1
ATOM 644 C C . GLU A 1 86 ? 10.016 -8.610 -5.022 1.00 84.00 86 GLU A C 1
ATOM 646 O O . GLU A 1 86 ? 9.060 -9.052 -4.384 1.00 84.00 86 GLU A O 1
ATOM 651 N N . SER A 1 87 ? 11.127 -8.185 -4.408 1.00 82.00 87 SER A N 1
ATOM 652 C CA . SER A 1 87 ? 11.273 -8.186 -2.947 1.00 82.00 87 SER A CA 1
ATOM 653 C C . SER A 1 87 ? 10.247 -7.273 -2.271 1.00 82.00 87 SER A C 1
ATOM 655 O O . SER A 1 87 ? 9.680 -7.643 -1.244 1.00 82.00 87 SER A O 1
ATOM 657 N N . THR A 1 88 ? 10.001 -6.091 -2.833 1.00 81.50 88 THR A N 1
ATOM 658 C CA . THR A 1 88 ? 8.990 -5.145 -2.354 1.00 81.50 88 THR A CA 1
ATOM 659 C C . THR A 1 88 ? 7.586 -5.743 -2.415 1.00 81.50 88 THR A C 1
ATOM 661 O O . THR A 1 88 ? 6.861 -5.687 -1.422 1.00 81.50 88 THR A O 1
ATOM 664 N N . ASP A 1 89 ? 7.204 -6.353 -3.541 1.00 85.00 89 ASP A N 1
ATOM 665 C CA . ASP A 1 89 ? 5.900 -7.012 -3.691 1.00 85.00 89 ASP A CA 1
ATOM 666 C C . ASP A 1 89 ? 5.713 -8.130 -2.658 1.00 85.00 89 ASP A C 1
ATOM 668 O O . ASP A 1 89 ? 4.670 -8.203 -2.004 1.00 85.00 89 ASP A O 1
ATOM 672 N N . LEU A 1 90 ? 6.743 -8.953 -2.433 1.00 85.12 90 LEU A N 1
ATOM 673 C CA . LEU A 1 90 ? 6.713 -10.004 -1.414 1.00 85.12 90 LEU A CA 1
ATOM 674 C C . LEU A 1 90 ? 6.505 -9.445 -0.001 1.00 85.12 90 LEU A C 1
ATOM 676 O O . LEU A 1 90 ? 5.671 -9.971 0.740 1.00 85.12 90 LEU A O 1
ATOM 680 N N . ILE A 1 91 ? 7.220 -8.378 0.369 1.00 82.19 91 ILE A N 1
ATOM 681 C CA . ILE A 1 91 ? 7.091 -7.755 1.694 1.00 82.19 91 ILE A CA 1
ATOM 682 C C . ILE A 1 91 ? 5.692 -7.160 1.877 1.00 82.19 91 ILE A C 1
ATOM 684 O O . ILE A 1 91 ? 5.038 -7.428 2.886 1.00 82.19 91 ILE A O 1
ATOM 688 N N . VAL A 1 92 ? 5.193 -6.401 0.895 1.00 83.06 92 VAL A N 1
ATOM 689 C CA . VAL A 1 92 ? 3.862 -5.777 0.974 1.00 83.06 92 VAL A CA 1
ATOM 690 C C . VAL A 1 92 ? 2.763 -6.836 1.070 1.00 83.06 92 VAL A C 1
ATOM 692 O O . VAL A 1 92 ? 1.857 -6.694 1.891 1.00 83.06 92 VAL A O 1
ATOM 695 N N . ARG A 1 93 ? 2.862 -7.940 0.317 1.00 85.38 93 ARG A N 1
ATOM 696 C CA . ARG A 1 93 ? 1.928 -9.076 0.422 1.00 85.38 93 ARG A CA 1
ATOM 697 C C . ARG A 1 93 ? 1.986 -9.768 1.779 1.00 85.38 93 ARG A C 1
ATOM 699 O O . ARG A 1 93 ? 0.939 -10.084 2.342 1.00 85.38 93 ARG A O 1
ATOM 706 N N . GLY A 1 94 ? 3.188 -10.006 2.304 1.00 82.06 94 GLY A N 1
ATOM 707 C CA . GLY A 1 94 ? 3.369 -10.591 3.633 1.00 82.06 94 GLY A CA 1
ATOM 708 C C . GLY A 1 94 ? 2.726 -9.725 4.715 1.00 82.06 94 GLY A C 1
ATOM 709 O O . GLY A 1 94 ? 1.957 -10.217 5.542 1.00 82.06 94 GLY A O 1
ATOM 710 N N . ASN A 1 95 ? 2.955 -8.415 4.644 1.00 79.81 95 ASN A N 1
ATOM 711 C CA . ASN A 1 95 ? 2.384 -7.458 5.582 1.00 79.81 95 ASN A CA 1
ATOM 712 C C . ASN A 1 95 ? 0.859 -7.334 5.455 1.00 79.81 95 ASN A C 1
ATOM 714 O O . ASN A 1 95 ? 0.163 -7.278 6.470 1.00 79.81 95 ASN A O 1
ATOM 718 N N . GLU A 1 96 ? 0.321 -7.343 4.232 1.00 84.88 96 GLU A N 1
ATOM 719 C CA . GLU A 1 96 ? -1.124 -7.385 3.978 1.00 84.88 96 GLU A CA 1
ATOM 720 C C . GLU A 1 96 ? -1.759 -8.626 4.621 1.00 84.88 96 GLU A C 1
ATOM 722 O O . GLU A 1 96 ? -2.784 -8.522 5.301 1.00 84.88 96 GLU A O 1
ATOM 727 N N . MET A 1 97 ? -1.144 -9.798 4.433 1.00 84.38 97 MET A N 1
ATOM 728 C CA . MET A 1 97 ? -1.634 -11.054 4.995 1.00 84.38 97 MET A CA 1
ATOM 729 C C . MET A 1 97 ? -1.623 -11.026 6.525 1.00 84.38 97 MET A C 1
ATOM 731 O O . MET A 1 97 ? -2.612 -11.412 7.145 1.00 84.38 97 MET A O 1
ATOM 735 N N . MET A 1 98 ? -0.548 -10.527 7.137 1.00 81.00 98 MET A N 1
ATOM 736 C CA . MET A 1 98 ? -0.454 -10.433 8.594 1.00 81.00 98 MET A CA 1
ATOM 737 C C . MET A 1 98 ? -1.471 -9.441 9.172 1.00 81.00 98 MET A C 1
ATOM 739 O O . MET A 1 98 ? -2.171 -9.781 10.124 1.00 81.00 98 MET A O 1
ATOM 743 N N . LEU A 1 99 ? -1.644 -8.270 8.545 1.00 83.81 99 LEU A N 1
ATOM 744 C CA . LEU A 1 99 ? -2.682 -7.310 8.934 1.00 83.81 99 LEU A CA 1
ATOM 745 C C . LEU A 1 99 ? -4.078 -7.934 8.819 1.00 83.81 99 LEU A C 1
ATOM 747 O O . LEU A 1 99 ? -4.924 -7.740 9.687 1.00 83.81 99 LEU A O 1
ATOM 751 N N . ARG A 1 100 ? -4.333 -8.710 7.761 1.00 85.44 100 ARG A N 1
ATOM 752 C CA . ARG A 1 100 ? -5.605 -9.413 7.586 1.00 85.44 100 ARG A CA 1
ATOM 753 C C . ARG A 1 100 ? -5.870 -10.398 8.725 1.00 85.44 100 ARG A C 1
ATOM 755 O O . ARG A 1 100 ? -6.969 -10.363 9.267 1.00 85.44 10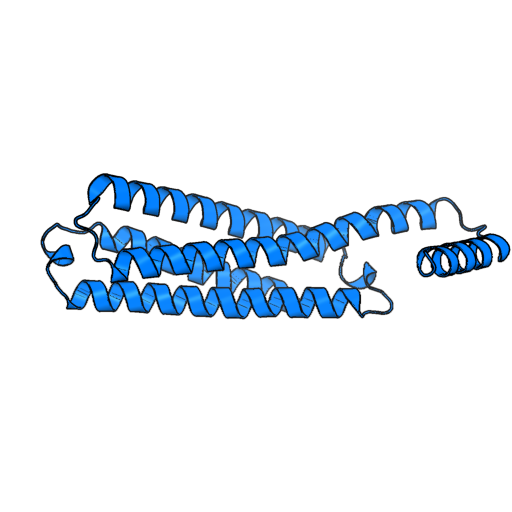0 ARG A O 1
ATOM 762 N N . VAL A 1 101 ? -4.893 -11.233 9.082 1.00 84.56 101 VAL A N 1
ATOM 763 C CA . VAL A 1 101 ? -5.024 -12.209 10.178 1.00 84.56 101 VAL A CA 1
ATOM 764 C C . VAL A 1 101 ? -5.301 -11.502 11.504 1.00 84.56 101 VAL A C 1
ATOM 766 O O . VAL A 1 101 ? -6.249 -11.861 12.194 1.00 84.56 101 VAL A O 1
ATOM 769 N N . GLN A 1 102 ? -4.545 -10.448 11.822 1.00 81.38 102 GLN A N 1
ATOM 770 C CA . GLN A 1 102 ? -4.733 -9.672 13.055 1.00 81.38 102 GLN A CA 1
ATOM 771 C C . GLN A 1 102 ? -6.116 -9.023 13.127 1.00 81.38 102 GLN A C 1
ATOM 773 O O . GLN A 1 102 ? -6.764 -9.027 14.170 1.00 81.38 102 GLN A O 1
ATOM 778 N N . VAL A 1 103 ? -6.598 -8.483 12.007 1.00 83.44 103 VAL A N 1
ATOM 779 C CA . VAL A 1 103 ? -7.940 -7.905 11.930 1.00 83.44 103 VAL A CA 1
ATOM 780 C C . VAL A 1 103 ? -9.006 -8.986 12.096 1.00 83.44 103 VAL A C 1
ATOM 782 O O . VAL A 1 103 ? -9.946 -8.790 12.857 1.00 83.44 103 VAL A O 1
ATOM 785 N N . GLU A 1 104 ? -8.882 -10.125 11.415 1.00 86.00 104 GLU A N 1
ATOM 786 C CA . GLU A 1 104 ? -9.823 -11.244 11.564 1.00 86.00 104 GLU A CA 1
ATOM 787 C C . GLU A 1 104 ? -9.872 -11.747 13.016 1.00 86.00 104 GLU A C 1
ATOM 789 O O . GLU A 1 104 ? -10.960 -11.958 13.551 1.00 86.00 104 GLU A O 1
ATOM 794 N N . GLU A 1 105 ? -8.722 -11.848 13.683 1.00 84.12 105 GLU A N 1
ATOM 795 C CA . GLU A 1 105 ? -8.628 -12.212 15.097 1.00 84.12 105 GLU A CA 1
ATOM 796 C C . GLU A 1 105 ? -9.307 -11.176 16.007 1.00 84.12 105 GLU A C 1
ATOM 798 O O . GLU A 1 105 ? -10.120 -11.539 16.858 1.00 84.12 105 GLU A O 1
ATOM 803 N N . LEU A 1 106 ? -9.052 -9.886 15.782 1.00 81.94 106 LEU A N 1
ATOM 804 C CA . LEU A 1 106 ? -9.655 -8.785 16.535 1.00 81.94 106 LEU A CA 1
ATOM 805 C C . LEU A 1 106 ? -11.187 -8.768 16.392 1.00 81.94 106 LEU A C 1
ATOM 807 O O . LEU A 1 106 ? -11.905 -8.678 17.389 1.00 81.94 106 LEU A O 1
ATOM 811 N N . PHE A 1 107 ? -11.713 -8.943 15.176 1.00 83.69 107 PHE A N 1
ATOM 812 C CA . PHE A 1 107 ? -13.159 -9.056 14.948 1.00 83.69 107 PHE A CA 1
ATOM 813 C C . PHE A 1 107 ? -13.748 -10.355 15.511 1.00 83.69 107 PHE A C 1
ATOM 815 O O . PHE A 1 107 ? -14.878 -10.336 15.993 1.00 83.69 107 PHE A O 1
ATOM 822 N N . SER A 1 108 ? -13.006 -11.465 15.509 1.00 85.19 108 SER A N 1
ATOM 823 C CA . SER A 1 108 ? -13.456 -12.719 16.124 1.00 85.19 108 SER A CA 1
ATOM 824 C C . SER A 1 108 ? -13.515 -12.634 17.651 1.00 85.19 108 SER A C 1
ATOM 826 O O . SER A 1 108 ? -14.392 -13.251 18.254 1.00 85.19 108 SER A O 1
ATOM 828 N N . LYS A 1 109 ? -12.582 -11.910 18.279 1.00 80.44 109 LYS A N 1
ATOM 829 C CA . LYS A 1 109 ? -12.502 -11.751 19.739 1.00 80.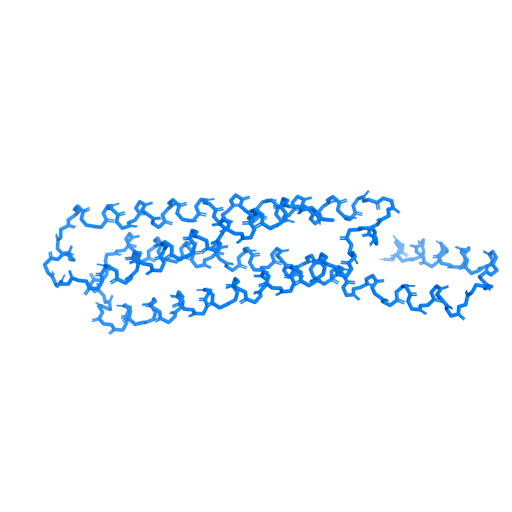44 109 LYS A CA 1
ATOM 830 C C . LYS A 1 109 ? -13.531 -10.756 20.269 1.00 80.44 109 LYS A C 1
ATOM 832 O O . LYS A 1 109 ? -14.195 -11.030 21.266 1.00 80.44 109 LYS A O 1
ATOM 837 N N . PHE A 1 110 ? -13.667 -9.608 19.609 1.00 79.25 110 PHE A N 1
ATOM 838 C CA . PHE A 1 110 ? -14.443 -8.485 20.139 1.00 79.25 110 PHE A CA 1
ATOM 839 C C . PHE A 1 110 ? -15.773 -8.256 19.415 1.00 79.25 110 PHE A C 1
ATOM 841 O O . PHE A 1 110 ? -16.678 -7.670 20.006 1.00 79.25 110 PHE A O 1
ATOM 848 N N . GLY A 1 111 ? -15.944 -8.760 18.189 1.00 78.94 111 GLY A N 1
ATOM 849 C CA . GLY A 1 111 ? -17.211 -8.719 17.455 1.00 78.94 111 GLY A CA 1
ATOM 850 C C . GLY A 1 111 ? -17.859 -7.332 17.449 1.00 78.94 111 GLY A C 1
ATOM 851 O O . GLY A 1 111 ? -17.245 -6.342 17.057 1.00 78.94 111 GLY A O 1
ATOM 852 N N . GLU A 1 112 ? -19.103 -7.257 17.925 1.00 76.19 112 GLU A N 1
ATOM 853 C CA . GLU A 1 112 ? -19.892 -6.017 18.008 1.00 76.19 112 GLU A CA 1
ATOM 854 C C . GLU A 1 112 ? -19.409 -5.028 19.083 1.00 76.19 112 GLU A C 1
ATOM 856 O O . GLU A 1 112 ? -19.857 -3.883 19.103 1.00 76.19 112 GLU A O 1
ATOM 861 N N . LYS A 1 113 ? -18.487 -5.428 19.971 1.00 81.44 113 LYS A N 1
ATOM 862 C CA . LYS A 1 113 ? -17.901 -4.525 20.976 1.00 81.44 113 LYS A CA 1
ATOM 863 C C . LYS A 1 113 ? -16.905 -3.537 20.368 1.00 81.44 113 LYS A C 1
ATOM 865 O O . LYS A 1 113 ? -16.526 -2.581 21.039 1.00 81.44 113 LYS A O 1
ATOM 870 N N . ILE A 1 114 ? -16.466 -3.761 19.127 1.00 81.25 114 ILE A N 1
ATOM 871 C CA . ILE A 1 114 ? -15.545 -2.855 18.441 1.00 81.25 114 ILE A CA 1
ATOM 872 C C . ILE A 1 114 ? -16.295 -1.560 18.096 1.00 81.25 114 ILE A C 1
ATOM 874 O O . ILE A 1 114 ? -17.297 -1.604 17.376 1.00 81.25 114 ILE A O 1
ATOM 878 N N . PRO A 1 115 ? -15.806 -0.393 18.543 1.00 84.12 115 PRO A N 1
ATOM 879 C CA . PRO A 1 115 ? -16.379 0.889 18.162 1.00 84.12 115 PRO A CA 1
ATOM 880 C C . PRO A 1 115 ? -16.415 1.063 16.642 1.00 84.12 115 PRO A C 1
ATOM 882 O O . PRO A 1 115 ? -15.463 0.726 15.934 1.00 84.12 115 PRO A O 1
ATOM 885 N N . SER A 1 116 ? -17.487 1.667 16.131 1.00 84.94 116 SER A N 1
ATOM 886 C CA . SER A 1 116 ? -17.663 1.888 14.690 1.00 84.94 116 SER A CA 1
ATOM 887 C C . SER A 1 116 ? -16.516 2.688 14.061 1.00 84.94 116 SER A C 1
ATOM 889 O O . SER A 1 116 ? -16.113 2.395 12.937 1.00 84.94 116 SER A O 1
ATOM 891 N N . GLU A 1 117 ? -15.953 3.654 14.790 1.00 84.44 117 GLU A N 1
ATOM 892 C CA . GLU A 1 117 ? -14.792 4.446 14.369 1.00 84.44 117 GLU A CA 1
ATOM 893 C C . GLU A 1 117 ? -13.532 3.586 14.177 1.00 84.44 117 GLU A C 1
ATOM 895 O O . GLU A 1 117 ? -12.858 3.698 13.155 1.00 84.44 117 GLU A O 1
ATOM 900 N N . VAL A 1 118 ? -13.268 2.654 15.097 1.00 84.69 118 VAL A N 1
ATOM 901 C CA . VAL A 1 118 ? -12.134 1.719 15.047 1.00 84.69 118 VAL A CA 1
ATOM 902 C C . VAL A 1 118 ? -12.299 0.756 13.873 1.00 84.69 118 VAL A C 1
ATOM 904 O O . VAL A 1 118 ? -11.385 0.593 13.062 1.00 84.69 118 VAL A O 1
ATOM 907 N N . ALA A 1 119 ? -13.494 0.175 13.725 1.00 85.81 119 ALA A N 1
ATOM 908 C CA . ALA A 1 119 ? -13.818 -0.709 12.609 1.00 85.81 119 ALA A CA 1
ATOM 909 C C . ALA A 1 119 ? -13.659 -0.004 11.249 1.00 85.81 119 ALA A C 1
ATOM 911 O O . ALA A 1 119 ? -13.146 -0.588 10.287 1.00 85.81 119 ALA A O 1
ATOM 912 N N . LEU A 1 120 ? -14.064 1.267 11.166 1.00 89.25 120 LEU A N 1
ATOM 913 C CA . LEU A 1 120 ? -13.926 2.086 9.968 1.00 89.25 120 LEU A CA 1
ATOM 914 C C . LEU A 1 120 ? -12.457 2.404 9.660 1.00 89.25 120 LEU A C 1
ATOM 916 O O . LEU A 1 120 ? -12.049 2.228 8.511 1.00 89.25 120 LEU A O 1
ATOM 920 N N . SER A 1 121 ? -11.651 2.788 10.654 1.00 86.00 121 SER A N 1
ATOM 921 C CA . SER A 1 121 ? -10.209 3.028 10.479 1.00 86.00 121 SER A CA 1
ATOM 922 C C . SER A 1 121 ? -9.475 1.785 9.974 1.00 86.00 121 SER A C 1
ATOM 924 O O . SER A 1 121 ? -8.721 1.870 9.004 1.00 86.00 121 SER A O 1
ATOM 926 N N . ILE A 1 122 ? -9.759 0.611 10.547 1.00 87.44 122 ILE A N 1
ATOM 927 C CA . ILE A 1 122 ? -9.192 -0.666 10.091 1.00 87.44 122 ILE A CA 1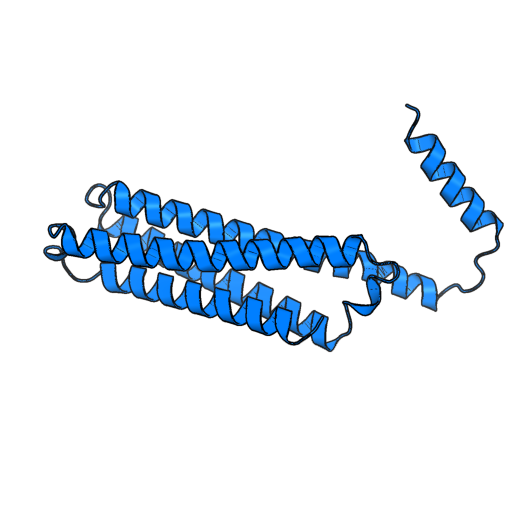
ATOM 928 C C . ILE A 1 122 ? -9.565 -0.940 8.628 1.00 87.44 122 ILE A C 1
ATOM 930 O O . ILE A 1 122 ? -8.716 -1.311 7.813 1.00 87.44 122 ILE A O 1
ATOM 934 N N . ARG A 1 123 ? -10.840 -0.747 8.264 1.00 89.31 123 ARG A N 1
ATOM 935 C CA . ARG A 1 123 ? -11.305 -0.955 6.886 1.00 89.31 123 ARG A CA 1
ATOM 936 C C . ARG A 1 123 ? -10.609 -0.011 5.908 1.00 89.31 123 ARG A C 1
ATOM 938 O O . ARG A 1 123 ? -10.222 -0.445 4.826 1.00 89.31 123 ARG A O 1
ATOM 945 N N . GLN A 1 124 ? -10.458 1.259 6.274 1.00 90.38 124 GLN A N 1
ATOM 946 C CA . GLN A 1 124 ? -9.779 2.247 5.441 1.00 90.38 124 GLN A CA 1
ATOM 947 C C . GLN A 1 124 ? -8.304 1.902 5.240 1.00 90.38 124 GLN A C 1
ATOM 949 O O . GLN A 1 124 ? -7.841 1.945 4.102 1.00 90.38 124 GLN A O 1
ATOM 954 N N . LEU A 1 125 ? -7.599 1.492 6.300 1.00 87.75 125 LEU A N 1
ATOM 955 C CA . LEU A 1 125 ? -6.215 1.043 6.190 1.00 87.75 125 LEU A CA 1
ATOM 956 C C . LEU A 1 125 ? -6.099 -0.137 5.219 1.00 87.75 125 LEU A C 1
ATOM 958 O O . LEU A 1 125 ? -5.307 -0.078 4.284 1.00 87.75 125 LEU A O 1
ATOM 962 N N . ARG A 1 126 ? -6.936 -1.173 5.374 1.00 88.56 126 ARG A N 1
ATOM 963 C CA . ARG A 1 126 ? -6.941 -2.347 4.479 1.00 88.56 126 ARG A CA 1
ATOM 964 C C . ARG A 1 126 ? -7.143 -1.970 3.011 1.00 88.56 126 ARG A C 1
ATOM 966 O O . ARG A 1 126 ? -6.494 -2.543 2.140 1.00 88.56 126 ARG A O 1
ATOM 973 N N . ILE A 1 127 ? -8.029 -1.012 2.734 1.00 90.44 127 ILE A N 1
ATOM 974 C CA . ILE A 1 127 ? -8.239 -0.497 1.375 1.00 90.44 127 ILE A CA 1
ATOM 975 C C . ILE A 1 127 ? -6.965 0.179 0.853 1.00 90.44 127 ILE A C 1
ATOM 977 O O . ILE A 1 127 ? -6.590 -0.062 -0.293 1.00 90.44 127 ILE A O 1
ATOM 981 N N . SER A 1 128 ? -6.294 0.995 1.668 1.00 89.19 128 SER A N 1
ATOM 982 C CA . SER A 1 128 ? -5.032 1.641 1.287 1.00 89.19 128 SER A CA 1
ATOM 983 C C . SER A 1 128 ? -3.915 0.623 1.021 1.00 89.19 128 SER A C 1
ATOM 985 O O . SER A 1 128 ? -3.253 0.726 -0.008 1.00 89.19 128 SER A O 1
ATOM 987 N N . VAL A 1 129 ? -3.771 -0.430 1.840 1.00 87.62 129 VAL A N 1
ATOM 988 C CA . VAL A 1 129 ? -2.803 -1.520 1.578 1.00 87.62 129 VAL A CA 1
ATOM 989 C C . VAL A 1 129 ? -3.084 -2.213 0.242 1.00 87.62 129 VAL A C 1
ATOM 991 O O . VAL A 1 129 ? -2.174 -2.426 -0.559 1.00 87.62 129 VAL A O 1
ATOM 994 N N . ALA A 1 130 ? -4.352 -2.532 -0.034 1.00 88.38 130 ALA A N 1
ATOM 995 C CA . ALA A 1 130 ? -4.742 -3.176 -1.285 1.00 88.38 130 ALA A CA 1
ATOM 996 C C . ALA A 1 130 ? -4.438 -2.294 -2.511 1.00 88.38 130 ALA A C 1
ATOM 998 O O . ALA A 1 130 ? -4.015 -2.803 -3.551 1.00 88.38 130 ALA A O 1
ATOM 999 N N . LYS A 1 131 ? -4.615 -0.971 -2.391 1.00 90.06 131 LYS A N 1
ATOM 1000 C CA . LYS A 1 131 ? -4.246 -0.011 -3.442 1.00 90.06 131 LYS A CA 1
ATOM 1001 C C . LYS A 1 131 ? -2.739 0.037 -3.668 1.00 90.06 131 LYS A C 1
ATOM 1003 O O . LYS A 1 131 ? -2.323 -0.028 -4.821 1.00 90.06 131 LYS A O 1
ATOM 1008 N N . LEU A 1 132 ? -1.939 0.094 -2.603 1.00 89.69 132 LEU A N 1
ATOM 1009 C CA . LEU A 1 132 ? -0.480 0.050 -2.700 1.00 89.69 132 LEU A CA 1
ATOM 1010 C C . LEU A 1 132 ? -0.019 -1.204 -3.452 1.00 89.69 132 LEU A C 1
ATOM 1012 O O . LEU A 1 132 ? 0.740 -1.111 -4.416 1.00 89.69 132 LEU A O 1
ATOM 1016 N N . ARG A 1 133 ? -0.544 -2.373 -3.065 1.00 88.62 133 ARG A N 1
ATOM 1017 C CA . ARG A 1 133 ? -0.244 -3.645 -3.732 1.00 88.62 133 ARG A CA 1
ATOM 1018 C C . ARG A 1 133 ? -0.597 -3.613 -5.214 1.00 88.62 133 ARG A C 1
ATOM 1020 O O . ARG A 1 133 ? 0.181 -4.090 -6.038 1.00 88.62 133 ARG A O 1
ATOM 1027 N N . MET A 1 134 ? -1.761 -3.062 -5.556 1.00 89.44 134 MET A N 1
ATOM 1028 C CA . MET A 1 134 ? -2.182 -2.924 -6.950 1.00 89.44 134 MET A CA 1
ATOM 1029 C C . MET A 1 134 ? -1.213 -2.033 -7.734 1.00 89.44 134 MET A C 1
ATOM 1031 O O . MET A 1 134 ? -0.783 -2.414 -8.816 1.00 89.44 134 MET A O 1
ATOM 1035 N N . SER A 1 135 ? -0.807 -0.891 -7.175 1.00 88.81 135 SER A N 1
ATOM 1036 C CA . SER A 1 135 ? 0.151 0.011 -7.825 1.00 88.81 135 SER A CA 1
ATOM 1037 C C . SER A 1 135 ? 1.514 -0.650 -8.067 1.00 88.81 135 SER A C 1
ATOM 1039 O O . SER A 1 135 ? 2.067 -0.509 -9.154 1.00 88.81 135 SER A O 1
ATOM 1041 N N . ILE A 1 136 ? 2.031 -1.421 -7.103 1.00 88.12 136 ILE A N 1
ATOM 1042 C CA . ILE A 1 136 ? 3.276 -2.195 -7.270 1.00 88.12 136 ILE A CA 1
ATOM 1043 C C . ILE A 1 136 ? 3.101 -3.279 -8.344 1.00 88.12 136 ILE A C 1
ATOM 1045 O O . ILE A 1 136 ? 3.945 -3.426 -9.229 1.00 88.12 136 ILE A O 1
ATOM 1049 N N . THR A 1 137 ? 1.975 -4.001 -8.307 1.00 87.94 137 THR A N 1
ATOM 1050 C CA . THR A 1 137 ? 1.656 -5.058 -9.280 1.00 87.94 137 THR A CA 1
ATOM 1051 C C . THR A 1 137 ? 1.597 -4.503 -10.702 1.00 87.94 137 THR A C 1
ATOM 1053 O O . THR A 1 137 ? 2.153 -5.112 -11.609 1.00 87.94 137 THR A O 1
ATOM 1056 N N . ASN A 1 138 ? 1.014 -3.318 -10.902 1.00 88.56 138 ASN A N 1
ATOM 1057 C CA . ASN A 1 138 ? 0.958 -2.675 -12.215 1.00 88.56 138 ASN A CA 1
ATOM 1058 C C . ASN A 1 138 ? 2.360 -2.404 -12.789 1.00 88.56 138 ASN A C 1
ATOM 1060 O O . ASN A 1 138 ? 2.597 -2.635 -13.973 1.00 88.56 138 ASN A O 1
ATOM 1064 N N . VAL A 1 139 ? 3.309 -1.959 -11.957 1.00 86.62 139 VAL A N 1
ATOM 1065 C CA . VAL A 1 139 ? 4.704 -1.748 -12.387 1.00 86.62 139 VAL A CA 1
ATOM 1066 C C . VAL A 1 139 ? 5.402 -3.078 -12.693 1.00 86.62 139 VAL A C 1
ATOM 1068 O O . VAL A 1 139 ? 6.157 -3.168 -13.661 1.00 86.62 139 VAL A O 1
ATOM 1071 N N . MET A 1 140 ? 5.125 -4.136 -11.926 1.00 85.69 140 MET A N 1
ATOM 1072 C CA . MET A 1 140 ? 5.626 -5.483 -12.229 1.00 85.69 140 MET A CA 1
ATOM 1073 C C . MET A 1 140 ? 5.058 -6.049 -13.528 1.00 85.69 140 MET A C 1
ATOM 1075 O O . MET A 1 140 ? 5.767 -6.705 -14.283 1.00 85.69 140 MET A O 1
ATOM 1079 N N . ASP A 1 141 ? 3.776 -5.841 -13.799 1.00 87.25 141 ASP A N 1
ATOM 1080 C CA . ASP A 1 141 ? 3.167 -6.354 -15.020 1.00 87.25 141 ASP A CA 1
ATOM 1081 C C . ASP A 1 141 ? 3.685 -5.604 -16.253 1.00 87.25 141 ASP A C 1
ATOM 1083 O O . ASP A 1 141 ? 3.880 -6.223 -17.299 1.00 87.25 141 ASP A O 1
ATOM 1087 N N . MET A 1 142 ? 4.032 -4.321 -16.110 1.00 84.19 142 MET A N 1
ATOM 1088 C CA . MET A 1 142 ? 4.769 -3.572 -17.130 1.00 84.19 142 MET A CA 1
ATOM 1089 C C . MET A 1 142 ? 6.161 -4.175 -17.397 1.00 84.19 142 MET A C 1
ATOM 1091 O O . MET A 1 142 ? 6.523 -4.362 -18.558 1.00 84.19 142 MET A O 1
ATOM 1095 N N . GLU A 1 143 ? 6.914 -4.564 -16.359 1.00 83.94 143 GLU A N 1
ATOM 1096 C CA . GLU A 1 143 ? 8.185 -5.300 -16.518 1.00 83.94 143 GLU A CA 1
ATOM 1097 C C . GLU A 1 143 ? 7.991 -6.579 -17.341 1.00 83.94 143 GLU A C 1
ATOM 1099 O O . GLU A 1 143 ? 8.675 -6.796 -18.347 1.00 83.94 143 GLU A O 1
ATOM 1104 N N . LYS A 1 144 ? 7.003 -7.396 -16.959 1.00 82.69 144 LYS A N 1
ATOM 1105 C CA . LYS A 1 144 ? 6.726 -8.677 -17.618 1.00 82.69 144 LYS A CA 1
ATOM 1106 C C . LYS A 1 144 ? 6.307 -8.502 -19.070 1.00 82.69 144 LYS A C 1
ATOM 1108 O O . LYS A 1 144 ? 6.649 -9.349 -19.886 1.00 82.69 144 LYS A O 1
ATOM 1113 N N . GLN A 1 145 ? 5.570 -7.442 -19.400 1.00 81.25 145 GLN A N 1
ATOM 1114 C CA . GLN A 1 145 ? 5.157 -7.142 -20.775 1.00 81.25 145 GLN A CA 1
ATOM 1115 C C . GLN A 1 145 ? 6.325 -6.661 -21.646 1.00 81.25 145 GLN A C 1
ATOM 1117 O O . GLN A 1 145 ? 6.365 -6.962 -22.838 1.00 81.25 145 GLN A O 1
ATOM 1122 N N . LEU A 1 146 ? 7.309 -5.973 -21.061 1.00 74.75 146 LEU A N 1
ATOM 1123 C CA . LEU A 1 146 ? 8.508 -5.516 -21.770 1.00 74.75 146 LEU A CA 1
ATOM 1124 C C . LEU A 1 146 ? 9.546 -6.639 -21.973 1.00 74.75 146 LEU A C 1
ATOM 1126 O O . LEU A 1 146 ? 10.343 -6.592 -22.911 1.00 74.75 146 LEU A O 1
ATOM 1130 N N . ARG A 1 147 ? 9.527 -7.695 -21.150 1.00 64.94 147 ARG A N 1
ATOM 1131 C CA . ARG A 1 147 ? 10.484 -8.819 -21.202 1.00 64.94 147 ARG A CA 1
ATOM 1132 C C . ARG A 1 147 ? 10.432 -9.667 -22.500 1.00 64.94 147 ARG A C 1
ATOM 1134 O O . ARG A 1 147 ? 11.500 -10.021 -23.013 1.00 64.94 147 ARG A O 1
ATOM 1141 N N . PRO A 1 148 ? 9.260 -9.971 -23.100 1.00 56.69 148 PRO A N 1
ATOM 1142 C CA . PRO A 1 148 ? 9.162 -10.587 -24.426 1.00 56.69 148 PRO A CA 1
ATOM 1143 C C . PRO A 1 148 ? 9.711 -9.714 -25.558 1.00 56.69 148 PRO A C 1
ATOM 1145 O O . PRO A 1 148 ? 10.317 -10.256 -26.483 1.00 56.69 148 PRO A O 1
ATOM 1148 N N . ALA A 1 149 ? 9.576 -8.384 -25.476 1.00 51.31 149 ALA A N 1
ATOM 1149 C CA . ALA A 1 149 ? 10.119 -7.474 -26.490 1.00 51.31 149 ALA A CA 1
ATOM 1150 C C . ALA A 1 149 ? 11.655 -7.576 -26.575 1.00 51.31 149 ALA A C 1
ATOM 1152 O O . ALA A 1 149 ? 12.215 -7.626 -27.663 1.00 51.31 149 ALA A O 1
ATOM 1153 N N . ILE A 1 150 ? 12.330 -7.754 -25.434 1.00 48.03 150 ILE A N 1
ATOM 1154 C CA . ILE A 1 150 ? 13.791 -7.948 -25.341 1.00 48.03 150 ILE A CA 1
ATOM 1155 C C . ILE A 1 150 ? 14.236 -9.299 -25.930 1.00 48.03 150 ILE A C 1
ATOM 1157 O O . ILE A 1 150 ? 15.342 -9.431 -26.462 1.00 48.03 150 ILE A O 1
ATOM 1161 N N . SER A 1 151 ? 13.383 -10.320 -25.831 1.00 41.78 151 SER A N 1
ATOM 1162 C CA . SER A 1 151 ? 13.678 -11.669 -26.329 1.00 41.78 151 SER A CA 1
ATOM 1163 C C . SER A 1 151 ? 13.505 -11.766 -27.851 1.00 41.78 151 SER A C 1
ATOM 1165 O O . SER A 1 151 ? 14.247 -12.499 -28.501 1.00 41.78 151 SER A O 1
ATOM 1167 N N . ALA A 1 152 ? 12.576 -10.992 -28.423 1.00 41.94 152 ALA A N 1
ATOM 1168 C CA . ALA A 1 152 ? 12.397 -10.860 -29.868 1.00 41.94 152 ALA A CA 1
ATOM 1169 C C . ALA A 1 152 ? 13.496 -9.993 -30.516 1.00 41.94 152 ALA A C 1
ATOM 1171 O O . ALA A 1 152 ? 14.017 -10.350 -31.571 1.00 41.94 152 ALA A O 1
ATOM 1172 N N . ASP A 1 153 ? 13.929 -8.917 -29.852 1.00 42.31 153 ASP A N 1
ATOM 1173 C CA . ASP A 1 153 ? 14.939 -7.989 -30.389 1.00 42.31 153 ASP A CA 1
ATOM 1174 C C . ASP A 1 153 ? 16.350 -8.617 -30.464 1.00 42.31 153 ASP A C 1
ATOM 1176 O O . ASP A 1 153 ? 17.144 -8.322 -31.355 1.00 42.31 153 ASP A O 1
ATOM 1180 N N . LYS A 1 154 ? 16.654 -9.589 -29.588 1.00 43.09 154 LYS A N 1
ATOM 1181 C CA . LYS A 1 154 ? 17.886 -10.398 -29.680 1.00 43.09 154 LYS A CA 1
ATOM 1182 C C . LYS A 1 154 ? 17.828 -11.531 -30.711 1.00 43.09 154 LYS A C 1
ATOM 1184 O O . LYS A 1 154 ? 18.882 -12.059 -31.059 1.00 43.09 154 LYS A O 1
ATOM 1189 N N . ALA A 1 155 ? 16.642 -11.924 -31.177 1.00 45.53 155 ALA A N 1
ATOM 1190 C CA . ALA A 1 155 ? 16.465 -13.077 -32.063 1.00 45.53 155 ALA A CA 1
ATOM 1191 C C . ALA A 1 155 ? 16.180 -12.708 -33.529 1.00 45.53 155 ALA A C 1
ATOM 1193 O O . ALA A 1 155 ? 16.330 -13.566 -34.397 1.00 45.53 155 ALA A O 1
ATOM 1194 N N . SER A 1 156 ? 15.819 -11.463 -33.850 1.00 45.62 156 SER A N 1
ATOM 1195 C CA . SER A 1 156 ? 15.554 -11.086 -35.243 1.00 45.62 156 SER A CA 1
ATOM 1196 C C . SER A 1 156 ? 15.839 -9.615 -35.539 1.00 45.62 156 SER A C 1
ATOM 1198 O O . SER A 1 156 ? 14.919 -8.824 -35.732 1.00 45.62 156 SER A O 1
ATOM 1200 N N . PHE A 1 157 ? 17.114 -9.249 -35.687 1.00 41.44 157 PHE A N 1
ATOM 1201 C CA . PHE A 1 157 ? 17.462 -8.003 -36.376 1.00 41.44 157 PHE A CA 1
ATOM 1202 C C . PHE A 1 157 ? 17.564 -8.239 -37.888 1.00 41.44 157 PHE A C 1
ATOM 1204 O O . PHE A 1 157 ? 18.635 -8.271 -38.482 1.00 41.44 157 PHE A O 1
ATOM 1211 N N . THR A 1 158 ? 16.402 -8.454 -38.499 1.00 44.72 158 THR A N 1
ATOM 1212 C CA . THR A 1 158 ? 16.091 -8.086 -39.891 1.00 44.72 158 THR A CA 1
ATOM 1213 C C . THR A 1 158 ? 14.609 -7.708 -39.940 1.00 44.72 158 THR A C 1
ATOM 1215 O O . THR A 1 158 ? 13.806 -8.314 -40.639 1.00 44.72 158 THR A O 1
ATOM 1218 N N . MET A 1 159 ? 14.213 -6.705 -39.148 1.00 46.53 159 MET A N 1
ATOM 1219 C CA . MET A 1 159 ? 12.938 -6.025 -39.379 1.00 46.53 159 MET A CA 1
ATOM 1220 C C . MET A 1 159 ? 13.103 -5.149 -40.622 1.00 46.53 159 MET A C 1
ATOM 1222 O O . MET A 1 159 ? 13.744 -4.099 -40.582 1.00 46.53 159 MET A O 1
ATOM 1226 N N . THR A 1 160 ? 12.581 -5.612 -41.754 1.00 57.94 160 THR A N 1
ATOM 1227 C CA . THR A 1 160 ? 12.469 -4.793 -42.960 1.00 57.94 160 THR A CA 1
ATOM 1228 C C . THR A 1 160 ? 11.450 -3.664 -42.737 1.00 57.94 160 THR A C 1
ATOM 1230 O O . THR A 1 160 ? 10.494 -3.845 -41.975 1.00 57.94 160 THR A O 1
ATOM 1233 N N . PRO A 1 161 ? 11.626 -2.498 -43.392 1.00 55.75 161 PRO A N 1
ATOM 1234 C CA . PRO A 1 161 ? 10.751 -1.325 -43.248 1.00 55.75 161 PRO A CA 1
ATOM 1235 C C . PRO A 1 161 ? 9.248 -1.624 -43.401 1.00 55.75 161 PRO A C 1
ATOM 1237 O O . PRO A 1 161 ? 8.423 -1.001 -42.732 1.00 55.75 161 PRO A O 1
ATOM 1240 N N . ASP A 1 162 ? 8.903 -2.644 -44.189 1.00 52.66 162 ASP A N 1
ATOM 1241 C CA . ASP A 1 162 ? 7.529 -3.094 -44.442 1.00 52.66 162 ASP A CA 1
ATOM 1242 C C . ASP A 1 162 ? 6.802 -3.602 -43.182 1.00 52.66 162 ASP A C 1
ATOM 1244 O O . ASP A 1 162 ? 5.582 -3.451 -43.054 1.00 52.66 162 ASP A O 1
ATOM 1248 N N . ALA A 1 163 ? 7.527 -4.170 -42.209 1.00 56.28 163 ALA A N 1
ATOM 1249 C CA . ALA A 1 163 ? 6.936 -4.638 -40.951 1.00 56.28 163 ALA A CA 1
ATOM 1250 C C . ALA A 1 163 ? 6.492 -3.463 -40.061 1.00 56.28 163 ALA A C 1
ATOM 1252 O O . ALA A 1 163 ? 5.473 -3.534 -39.368 1.00 56.28 163 ALA A O 1
ATOM 1253 N N . LEU A 1 164 ? 7.230 -2.353 -40.130 1.00 56.19 164 LEU A N 1
ATOM 1254 C CA . LEU A 1 164 ? 6.980 -1.145 -39.349 1.00 56.19 164 LEU A CA 1
ATOM 1255 C C . LEU A 1 164 ? 5.815 -0.330 -39.939 1.00 56.19 164 LEU A C 1
ATOM 1257 O O . LEU A 1 164 ? 5.016 0.238 -39.190 1.00 56.19 164 LEU A O 1
ATOM 1261 N N . GLU A 1 165 ? 5.650 -0.337 -41.265 1.00 59.16 165 GLU A N 1
ATOM 1262 C CA . GLU A 1 165 ? 4.447 0.199 -41.919 1.00 59.16 165 GLU A CA 1
ATOM 1263 C C . GLU A 1 165 ? 3.206 -0.664 -41.666 1.00 59.16 165 GLU A C 1
ATOM 1265 O O . GLU A 1 165 ? 2.139 -0.122 -41.369 1.00 59.16 165 GLU A O 1
ATOM 1270 N N . SER A 1 166 ? 3.343 -1.993 -41.680 1.00 58.72 166 SER A N 1
ATOM 1271 C CA . SER A 1 166 ? 2.226 -2.912 -41.417 1.00 58.72 166 SER A CA 1
ATOM 1272 C C . SER A 1 166 ? 1.682 -2.772 -39.992 1.00 58.72 166 SER A C 1
ATOM 1274 O O . SER A 1 166 ? 0.466 -2.763 -39.792 1.00 58.72 166 SER A O 1
ATOM 1276 N N . MET A 1 167 ? 2.556 -2.567 -38.998 1.00 57.66 167 MET A N 1
ATOM 1277 C CA . MET A 1 167 ? 2.121 -2.268 -37.631 1.00 57.66 167 MET A CA 1
ATOM 1278 C C . MET A 1 167 ? 1.403 -0.921 -37.535 1.00 57.66 167 MET A C 1
ATOM 1280 O O . MET A 1 167 ? 0.324 -0.862 -36.949 1.00 57.66 167 MET A O 1
ATOM 1284 N N . LYS A 1 168 ? 1.930 0.145 -38.155 1.00 63.41 168 LYS A N 1
ATOM 1285 C CA . LYS A 1 168 ? 1.270 1.464 -38.155 1.00 63.41 168 LYS A CA 1
ATOM 1286 C C . LYS A 1 168 ? -0.089 1.445 -38.864 1.00 63.41 168 LYS A C 1
ATOM 1288 O O . LYS A 1 168 ? -1.011 2.137 -38.431 1.00 63.41 168 LYS A O 1
ATOM 1293 N N . ALA A 1 169 ? -0.237 0.646 -39.921 1.00 60.09 169 ALA A N 1
ATOM 1294 C CA . ALA A 1 169 ? -1.509 0.450 -40.612 1.00 60.09 169 ALA A CA 1
ATOM 1295 C C . ALA A 1 169 ? -2.520 -0.332 -39.753 1.00 60.09 169 ALA A C 1
ATOM 1297 O O . ALA A 1 169 ? -3.689 0.051 -39.678 1.00 60.09 169 ALA A O 1
ATOM 1298 N N . ALA A 1 170 ? -2.070 -1.372 -39.043 1.00 54.62 170 ALA A N 1
ATOM 1299 C CA . ALA A 1 170 ? -2.916 -2.149 -38.139 1.00 54.62 170 ALA A CA 1
ATOM 1300 C C . ALA A 1 170 ? -3.435 -1.309 -36.959 1.00 54.62 170 ALA A C 1
ATOM 1302 O O . ALA A 1 170 ? -4.603 -1.421 -36.591 1.00 54.62 170 ALA A O 1
ATOM 1303 N N . THR 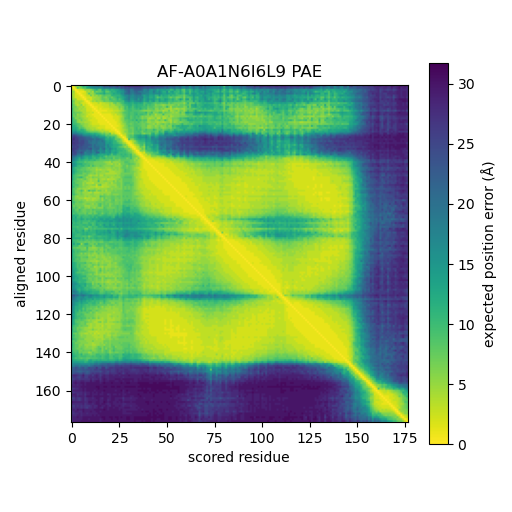A 1 171 ? -2.614 -0.405 -36.411 1.00 54.25 171 THR A N 1
ATOM 1304 C CA . THR A 1 171 ? -3.056 0.485 -35.325 1.00 54.25 171 THR A CA 1
ATOM 1305 C C . THR A 1 171 ? -4.037 1.552 -35.812 1.00 54.25 171 THR A C 1
ATOM 1307 O O . THR A 1 171 ? -4.944 1.914 -35.074 1.00 54.25 171 THR A O 1
ATOM 1310 N N . LYS A 1 172 ? -3.927 2.031 -37.060 1.00 51.78 172 LYS A N 1
ATOM 1311 C CA . LYS A 1 172 ? -4.896 2.994 -37.618 1.00 51.78 172 LYS A CA 1
ATOM 1312 C C . LYS A 1 172 ? -6.272 2.384 -37.899 1.00 51.78 172 LYS A C 1
ATOM 1314 O O . LYS A 1 172 ? -7.270 3.069 -37.705 1.00 51.78 172 LYS A O 1
ATOM 1319 N N . ASN A 1 173 ? -6.338 1.115 -38.304 1.00 51.66 173 ASN A N 1
ATOM 1320 C CA . ASN A 1 173 ? -7.615 0.440 -38.569 1.00 51.66 173 ASN A CA 1
ATOM 1321 C C . ASN A 1 173 ? -8.347 -0.018 -37.296 1.00 51.66 173 ASN A C 1
ATOM 1323 O O . ASN A 1 173 ? -9.553 -0.223 -37.338 1.00 51.66 173 ASN A O 1
ATOM 1327 N N . ALA A 1 174 ? -7.657 -0.129 -36.156 1.00 51.50 174 ALA A N 1
ATOM 1328 C CA . ALA A 1 174 ? -8.286 -0.457 -34.873 1.00 51.50 174 ALA A CA 1
ATOM 1329 C C . ALA A 1 174 ? -9.031 0.728 -34.219 1.00 51.50 174 ALA A C 1
ATOM 1331 O O . ALA A 1 174 ? -9.760 0.524 -33.254 1.00 51.50 174 ALA A O 1
ATOM 1332 N N . TYR A 1 175 ? -8.860 1.954 -34.732 1.00 47.06 175 TYR A N 1
ATOM 1333 C CA . TYR A 1 175 ? -9.507 3.174 -34.218 1.00 47.06 175 TYR A CA 1
ATOM 1334 C C . TYR A 1 175 ? -10.713 3.649 -35.046 1.00 47.06 175 TYR A C 1
ATOM 1336 O O . TYR A 1 175 ? -11.329 4.656 -34.704 1.00 47.06 175 TYR A O 1
ATOM 1344 N N . PHE A 1 176 ? -11.073 2.935 -36.115 1.00 45.47 176 PHE A N 1
ATOM 1345 C CA . PHE A 1 176 ? -12.289 3.187 -3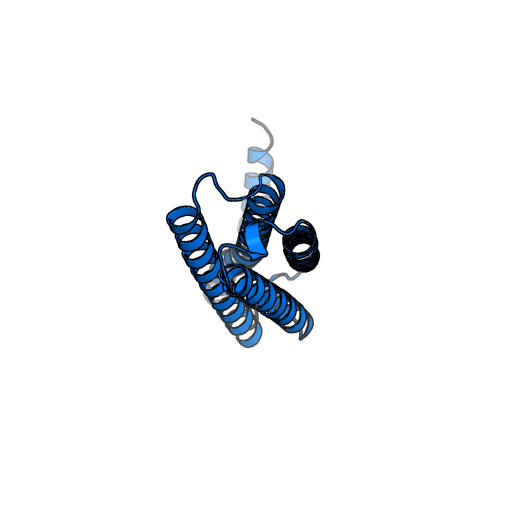6.890 1.00 45.47 176 PHE A CA 1
ATOM 1346 C C . PHE A 1 176 ? -13.102 1.898 -37.019 1.00 45.47 176 PHE A C 1
ATOM 1348 O O . PHE A 1 176 ? -13.109 1.283 -38.079 1.00 45.47 176 PHE A O 1
ATOM 1355 N N . HIS A 1 177 ? -13.774 1.503 -35.936 1.00 41.72 177 HIS A N 1
ATOM 1356 C CA . HIS A 1 177 ? -15.030 0.748 -35.955 1.00 41.72 177 HIS A CA 1
ATOM 1357 C C . HIS A 1 177 ? -15.763 0.909 -34.625 1.00 41.72 177 HIS A C 1
ATOM 1359 O O . HIS A 1 177 ? -15.094 0.826 -33.572 1.00 41.72 177 HIS A O 1
#

pLDDT: mean 74.09, std 14.67, range [41.44, 90.44]

Mean predicted aligned error: 12.48 Å